Protein AF-A0A3B8X3U6-F1 (afdb_monomer)

Solvent-accessible surface area (backbone atoms only — not comparable to full-atom values): 13275 Å² total; per-residue (Å²): 129,90,56,31,32,30,53,78,38,44,71,60,51,30,59,74,71,72,46,50,67,62,57,51,14,58,74,72,73,49,60,56,85,48,49,71,59,55,31,67,55,83,52,63,68,62,49,43,53,47,18,65,74,67,74,45,62,50,67,63,40,63,32,67,63,72,79,69,78,83,74,69,95,76,75,73,79,79,78,78,84,77,89,68,90,72,86,76,76,52,78,86,75,54,54,75,60,80,49,75,66,30,29,49,54,39,25,54,51,46,51,52,49,51,54,56,48,39,72,76,33,80,86,32,59,41,62,15,65,68,74,73,42,58,37,27,60,49,72,70,21,49,59,48,19,30,62,60,7,20,67,39,48,53,13,43,57,46,54,78,42,43,70,59,42,52,32,61,26,36,83,73,46,80,42,76,36,54,77,89,37,86,90,33,55,62,27,54,30,33,36,36,23,38,35,78,45,86,100,61,41,46,29,40,38,34,31,31,29,27,61,91,76,60,50,34,30,41,36,38,45,34,48,56,75,78,76,77,72,77,74,81,128

pLDDT: mean 81.6, std 18.43, range [30.72, 97.44]

Foldseek 3Di:
DFQFCLLPCVVVLCVVLVHDLCRLCVQLVHDSVCSNVLSNDPPLVSLCSSCVSSVHDSCNRRPGPPPDPDDPPPPDDPPVPDDDDDPPPDLVNQDQDQDPVSLVSLLVLLVVLVVVVCVVVVQQWDQAPQVNDIAHEDPLLSVQASNAQSNHSLSSVQSNCVNVCRHYWHFDDKAAFDCPDPSQVQAGIKTWTWDQDPPRGIKIWIWGQGPPPRHTYTRYIGGDDDPPPPPDD

Sequence (233 aa):
MNQIYFEAKGEALLARIGMSKSEFARRMGIRKQNVKALFKTKNLETIYKASEVLGVPFTMLIGYIEEPDPIPLDAQFVDDGVTHNDVVISEEDIPTGNSTEDRRRRQDIIYSFYDNWKLRNPDQKKYNIALKEDINIRSVSLDETAWQASVTYLSTLAVLQLDAILTNAWLVKDVPSKQNSKNQRSFERMLIMEYICTGVGRVKMTVGVRRKDKMKVQYCITAIEAKKTKQEA

Mean predicted aligned error: 15.0 Å

Secondary structure (DSSP, 8-state):
-PPBHHHHHHHHHHHHTT--HHHHHHHHTS-GGGHHHHHT---HHHHHHHHHHHTS-HHHHH-B-----PPPTT----------------GGGS--S-SHHHHHHHHHHHHHHHHHHHHH-TT-EEEETTTTEEEEP-HHHHHHHHHHHTTSHHHHHHHHTHHHHHHHPEEEEEEE--TT-TTTTTEEEEEEEEEEETTTEEEEEEEEEETTT--EEEEEEEE-PPP------

Structure (mmCIF, N/CA/C/O backbone):
data_AF-A0A3B8X3U6-F1
#
_entry.id   AF-A0A3B8X3U6-F1
#
loop_
_atom_site.group_PDB
_atom_site.id
_atom_site.type_symbol
_atom_site.label_atom_id
_atom_site.label_alt_id
_atom_site.label_comp_id
_atom_site.label_asym_id
_atom_site.label_entity_id
_atom_site.label_seq_id
_atom_site.pdbx_PDB_ins_code
_atom_site.Cartn_x
_atom_site.Cartn_y
_atom_site.Cartn_z
_atom_site.occupancy
_atom_site.B_iso_or_equiv
_atom_site.auth_seq_id
_atom_site.auth_comp_id
_atom_site.auth_asym_id
_atom_site.auth_atom_id
_atom_site.pdbx_PDB_model_num
ATOM 1 N N . MET A 1 1 ? -21.589 6.750 -26.064 1.00 52.41 1 MET A N 1
ATOM 2 C CA . MET A 1 1 ? -21.886 7.337 -24.736 1.00 52.41 1 MET A CA 1
ATOM 3 C C . MET A 1 1 ? -21.107 6.528 -23.723 1.00 52.41 1 MET A C 1
ATOM 5 O O . MET A 1 1 ? -21.332 5.327 -23.671 1.00 52.41 1 MET A O 1
ATOM 9 N N . ASN A 1 2 ? -20.184 7.147 -22.988 1.00 63.81 2 ASN A N 1
ATOM 10 C CA . ASN A 1 2 ? -19.357 6.421 -22.025 1.00 63.81 2 ASN A CA 1
ATOM 11 C C . ASN A 1 2 ? -20.238 5.966 -20.855 1.00 63.81 2 ASN A C 1
ATOM 13 O O . ASN A 1 2 ? -20.923 6.787 -20.242 1.00 63.81 2 ASN A O 1
ATOM 17 N N . GLN A 1 3 ? -20.268 4.657 -20.614 1.00 73.06 3 GLN A N 1
ATOM 18 C CA . GLN A 1 3 ? -20.996 4.036 -19.512 1.00 73.06 3 GLN A CA 1
ATOM 19 C C . GLN A 1 3 ? -20.167 4.198 -18.230 1.00 73.06 3 GLN A C 1
ATOM 21 O O . GLN A 1 3 ? -18.952 3.975 -18.248 1.00 73.06 3 GLN A O 1
ATOM 26 N N . ILE A 1 4 ? -20.791 4.614 -17.126 1.00 78.88 4 ILE A N 1
ATOM 27 C CA . ILE A 1 4 ? -20.081 4.720 -15.839 1.00 78.88 4 ILE A CA 1
ATOM 28 C C . ILE A 1 4 ? -19.928 3.332 -15.203 1.00 78.88 4 ILE A C 1
ATOM 30 O O . ILE A 1 4 ? -20.722 2.423 -15.465 1.00 78.88 4 ILE A O 1
ATOM 34 N N . TYR A 1 5 ? -18.923 3.148 -14.344 1.00 76.88 5 TYR A N 1
ATOM 35 C CA . TYR A 1 5 ? -18.635 1.861 -13.701 1.00 76.88 5 TYR A CA 1
ATOM 36 C C . TYR A 1 5 ? -19.868 1.231 -13.039 1.00 76.88 5 TYR A C 1
ATOM 38 O O . TYR A 1 5 ? -20.110 0.030 -13.179 1.00 76.88 5 TYR A O 1
ATOM 46 N N . PHE A 1 6 ? -20.686 2.041 -12.362 1.00 83.31 6 PHE A N 1
ATOM 47 C CA . PHE A 1 6 ? -21.900 1.566 -11.699 1.00 83.31 6 PHE A CA 1
ATOM 48 C C . PHE A 1 6 ? -22.929 0.969 -12.671 1.00 83.31 6 PHE A C 1
ATOM 50 O O . PHE A 1 6 ? -23.541 -0.057 -12.366 1.00 83.31 6 PHE A O 1
ATOM 57 N N . GLU A 1 7 ? -23.044 1.546 -13.869 1.00 81.81 7 GLU A N 1
ATOM 58 C CA . GLU A 1 7 ? -23.936 1.073 -14.930 1.00 81.81 7 GLU A CA 1
ATOM 59 C C . GLU A 1 7 ? -23.488 -0.265 -15.515 1.00 81.81 7 GLU A C 1
ATOM 61 O O . GLU A 1 7 ? -24.334 -1.094 -15.849 1.00 81.81 7 GLU A O 1
ATOM 66 N N . ALA A 1 8 ? -22.182 -0.491 -15.657 1.00 80.62 8 ALA A N 1
ATOM 67 C CA . ALA A 1 8 ? -21.668 -1.695 -16.312 1.00 80.62 8 ALA A CA 1
ATOM 68 C C . ALA A 1 8 ? -21.342 -2.836 -15.340 1.00 80.62 8 ALA A C 1
ATOM 70 O O . ALA A 1 8 ? -21.421 -4.008 -15.707 1.00 80.62 8 ALA A O 1
ATOM 71 N N . LYS A 1 9 ? -20.928 -2.509 -14.110 1.00 85.12 9 LYS A N 1
ATOM 72 C CA . LYS A 1 9 ? -20.349 -3.465 -13.153 1.00 85.12 9 LYS A CA 1
ATOM 73 C C . LYS A 1 9 ? -21.098 -3.532 -11.824 1.00 85.12 9 LYS A C 1
ATOM 75 O O . LYS A 1 9 ? -20.665 -4.276 -10.952 1.00 85.12 9 LYS A O 1
ATOM 80 N N . GLY A 1 10 ? -22.233 -2.844 -11.661 1.00 83.50 10 GLY A N 1
ATOM 81 C CA . GLY A 1 10 ? -22.998 -2.828 -10.405 1.00 83.50 10 GLY A CA 1
ATOM 82 C C . GLY A 1 10 ? -23.341 -4.218 -9.847 1.00 83.50 10 GLY A C 1
ATOM 83 O O . GLY A 1 10 ? -23.186 -4.458 -8.652 1.00 83.50 10 GLY A O 1
ATOM 84 N N . GLU A 1 11 ? -23.721 -5.178 -10.701 1.00 86.00 11 GLU A N 1
ATOM 85 C CA . GLU A 1 11 ? -23.996 -6.556 -10.254 1.00 86.00 11 GLU A CA 1
ATOM 86 C C . GLU A 1 11 ? -22.729 -7.322 -9.845 1.00 86.00 11 GLU A C 1
ATOM 88 O O . GLU A 1 11 ? -22.738 -8.028 -8.837 1.00 86.00 11 GLU A O 1
ATOM 93 N N . ALA A 1 12 ? -21.636 -7.159 -10.593 1.00 82.06 12 ALA A N 1
ATOM 94 C CA . ALA A 1 12 ? -20.349 -7.771 -10.266 1.00 82.06 12 ALA A CA 1
ATOM 95 C C . ALA A 1 12 ? -19.765 -7.184 -8.972 1.00 82.06 12 ALA A C 1
ATOM 97 O O . ALA A 1 12 ? -19.195 -7.909 -8.161 1.00 82.06 12 ALA A O 1
ATOM 98 N N . LEU A 1 13 ? -19.961 -5.882 -8.748 1.00 83.88 13 LEU A N 1
ATOM 99 C CA . LEU A 1 13 ? -19.554 -5.199 -7.529 1.00 83.88 13 LEU A CA 1
ATOM 100 C C . LEU A 1 13 ? -20.284 -5.761 -6.305 1.00 83.88 13 LEU A C 1
ATOM 102 O O . LEU A 1 13 ? -19.624 -6.049 -5.313 1.00 83.88 13 LEU A O 1
ATOM 106 N N . LEU A 1 14 ? -21.604 -5.976 -6.395 1.00 85.81 14 LEU A N 1
ATOM 107 C CA . LEU A 1 14 ? -22.384 -6.625 -5.333 1.00 85.81 14 LEU A CA 1
ATOM 108 C C . LEU A 1 14 ? -21.854 -8.020 -4.992 1.00 85.81 14 LEU A C 1
ATOM 110 O O . LEU A 1 14 ? -21.674 -8.333 -3.817 1.00 85.81 14 LEU A O 1
ATOM 114 N N . ALA A 1 15 ? -21.578 -8.838 -6.011 1.00 81.00 15 ALA A N 1
ATOM 115 C CA . ALA A 1 15 ? -21.029 -10.176 -5.814 1.00 81.00 15 ALA A CA 1
ATOM 116 C C . ALA A 1 15 ? -19.653 -10.128 -5.132 1.00 81.00 15 ALA A C 1
ATOM 118 O O . ALA A 1 15 ? -19.419 -10.855 -4.172 1.00 81.00 15 ALA A O 1
ATOM 119 N N . ARG A 1 16 ? -18.777 -9.216 -5.574 1.00 76.94 16 ARG A N 1
ATOM 120 C CA . ARG A 1 16 ? -17.426 -9.044 -5.024 1.00 76.94 16 ARG A CA 1
ATOM 121 C C . ARG A 1 16 ? -17.423 -8.664 -3.543 1.00 76.94 16 ARG A C 1
ATOM 123 O O . ARG A 1 16 ? -16.533 -9.088 -2.821 1.00 76.94 16 ARG A O 1
ATOM 130 N N . ILE A 1 17 ? -18.392 -7.864 -3.097 1.00 78.06 17 ILE A N 1
ATOM 131 C CA . ILE A 1 17 ? -18.512 -7.457 -1.686 1.00 78.06 17 ILE A CA 1
ATOM 132 C C . ILE A 1 17 ? -19.407 -8.399 -0.862 1.00 78.06 17 ILE A C 1
ATOM 134 O O . ILE A 1 17 ? -19.745 -8.079 0.274 1.00 78.06 17 ILE A O 1
ATOM 138 N N . GLY A 1 18 ? -19.854 -9.524 -1.435 1.00 85.50 18 GLY A N 1
ATOM 139 C CA . GLY A 1 18 ? -20.727 -10.484 -0.753 1.00 85.50 18 GLY A CA 1
ATOM 140 C C . GLY A 1 18 ? -22.138 -9.963 -0.446 1.00 85.50 18 GLY A C 1
ATOM 141 O O . GLY A 1 18 ? -22.833 -10.531 0.393 1.00 85.50 18 GLY A O 1
ATOM 142 N N . MET A 1 19 ? -22.594 -8.893 -1.107 1.00 88.50 19 MET A N 1
ATOM 143 C CA . MET A 1 19 ? -23.890 -8.271 -0.825 1.00 88.50 19 MET A CA 1
ATOM 144 C C . MET A 1 19 ? -24.979 -8.785 -1.768 1.00 88.50 19 MET A C 1
ATOM 146 O O . MET A 1 19 ? -24.923 -8.617 -2.988 1.00 88.50 19 MET A O 1
ATOM 150 N N . SER A 1 20 ? -26.044 -9.358 -1.203 1.00 92.56 20 SER A N 1
ATOM 151 C CA . SER A 1 20 ? -27.190 -9.798 -2.006 1.00 92.56 20 SER A CA 1
ATOM 152 C C . SER A 1 20 ? -27.985 -8.611 -2.572 1.00 92.56 20 SER A C 1
ATOM 154 O O . SER A 1 20 ? -28.117 -7.562 -1.941 1.00 92.56 20 SER A O 1
ATOM 156 N N . LYS A 1 21 ? -28.629 -8.790 -3.736 1.00 91.38 21 LYS A N 1
ATOM 157 C CA . LYS A 1 21 ? -29.532 -7.768 -4.315 1.00 91.38 21 LYS A CA 1
ATOM 158 C C . LYS A 1 21 ? -30.675 -7.387 -3.367 1.00 91.38 21 LYS A C 1
ATOM 160 O O . LYS A 1 21 ? -31.115 -6.242 -3.373 1.00 91.38 21 LYS A O 1
ATOM 165 N N . SER A 1 22 ? -31.170 -8.342 -2.576 1.00 91.06 22 SER A N 1
ATOM 166 C CA . SER A 1 22 ? -32.223 -8.098 -1.582 1.00 91.06 22 SER A CA 1
ATOM 167 C C . SER A 1 22 ? -31.724 -7.186 -0.463 1.00 91.06 22 SER A C 1
ATOM 169 O O . SER A 1 22 ? -32.419 -6.255 -0.064 1.00 91.06 22 SER A O 1
ATOM 171 N N . GLU A 1 23 ? -30.507 -7.434 0.019 1.00 90.81 23 GLU A N 1
ATOM 172 C CA . GLU A 1 23 ? -29.891 -6.625 1.061 1.00 90.81 23 GLU A CA 1
ATOM 173 C C . GLU A 1 23 ? -29.546 -5.222 0.568 1.00 90.81 23 GLU A C 1
ATOM 175 O O . GLU A 1 23 ? -29.882 -4.243 1.235 1.00 90.81 23 GLU A O 1
ATOM 180 N N . PHE A 1 24 ? -28.967 -5.118 -0.627 1.00 94.38 24 PHE A N 1
ATOM 181 C CA . PHE A 1 24 ? -28.688 -3.837 -1.262 1.00 94.38 24 PHE A CA 1
ATOM 182 C C . PHE A 1 24 ? -29.963 -3.002 -1.437 1.00 94.38 24 PHE A C 1
ATOM 184 O O . PHE A 1 24 ? -30.000 -1.835 -1.055 1.00 94.38 24 PHE A O 1
ATOM 191 N N . ALA A 1 25 ? -31.046 -3.611 -1.937 1.00 94.38 25 ALA A N 1
ATOM 192 C CA . ALA A 1 25 ? -32.335 -2.939 -2.095 1.00 94.38 25 ALA A CA 1
ATOM 193 C C . ALA A 1 25 ? -32.881 -2.408 -0.761 1.00 94.38 25 ALA A C 1
ATOM 195 O O . ALA A 1 25 ? -33.301 -1.253 -0.681 1.00 94.38 25 ALA A O 1
ATOM 196 N N . ARG A 1 26 ? -32.812 -3.237 0.291 1.00 94.00 26 ARG A N 1
ATOM 197 C CA . ARG A 1 26 ? -33.227 -2.870 1.650 1.00 94.00 26 ARG A CA 1
ATOM 198 C C . ARG A 1 26 ? -32.445 -1.659 2.162 1.00 94.00 26 ARG A C 1
ATOM 200 O O . ARG A 1 26 ? -33.064 -0.715 2.638 1.00 94.00 26 ARG A O 1
ATOM 207 N N . ARG A 1 27 ? -31.113 -1.660 2.022 1.00 92.44 27 ARG A N 1
ATOM 208 C CA . ARG A 1 27 ? -30.244 -0.552 2.467 1.00 92.44 27 ARG A CA 1
ATOM 209 C C . ARG A 1 27 ? -30.432 0.722 1.635 1.00 92.44 27 ARG A C 1
ATOM 211 O O . ARG A 1 27 ? -30.407 1.820 2.176 1.00 92.44 27 ARG A O 1
ATOM 218 N N . MET A 1 28 ? -30.699 0.587 0.337 1.00 93.75 28 MET A N 1
ATOM 219 C CA . MET A 1 28 ? -31.005 1.719 -0.545 1.00 93.75 28 MET A CA 1
ATOM 220 C C . MET A 1 28 ? -32.405 2.313 -0.319 1.00 93.75 28 MET A C 1
ATOM 222 O O . MET A 1 28 ? -32.672 3.430 -0.774 1.00 93.75 28 MET A O 1
ATOM 226 N N . GLY A 1 29 ? -33.291 1.604 0.388 1.00 92.94 29 GLY A N 1
ATOM 227 C CA . GLY A 1 29 ? -34.687 2.003 0.578 1.00 92.94 29 GLY A CA 1
ATOM 228 C C . GLY A 1 29 ? -35.535 1.822 -0.684 1.00 92.94 29 GLY A C 1
ATOM 229 O O . GLY A 1 29 ? -36.457 2.597 -0.924 1.00 92.94 29 GLY A O 1
ATOM 230 N N . ILE A 1 30 ? -35.214 0.825 -1.516 1.00 92.94 30 ILE A N 1
ATOM 231 C CA . ILE A 1 30 ? -35.924 0.535 -2.770 1.00 92.94 30 ILE A CA 1
ATOM 232 C C . ILE A 1 30 ? -36.450 -0.903 -2.803 1.00 92.94 30 ILE A C 1
ATOM 234 O O . ILE A 1 30 ? -36.006 -1.784 -2.069 1.00 92.94 30 ILE A O 1
ATOM 238 N N . ARG A 1 31 ? -37.386 -1.180 -3.716 1.00 90.81 31 ARG A N 1
ATOM 239 C CA . ARG A 1 31 ? -37.847 -2.552 -3.979 1.00 90.81 31 ARG A CA 1
ATOM 240 C C . ARG A 1 31 ? -36.779 -3.337 -4.745 1.00 90.81 31 ARG A C 1
ATOM 242 O O . ARG A 1 31 ? -36.177 -2.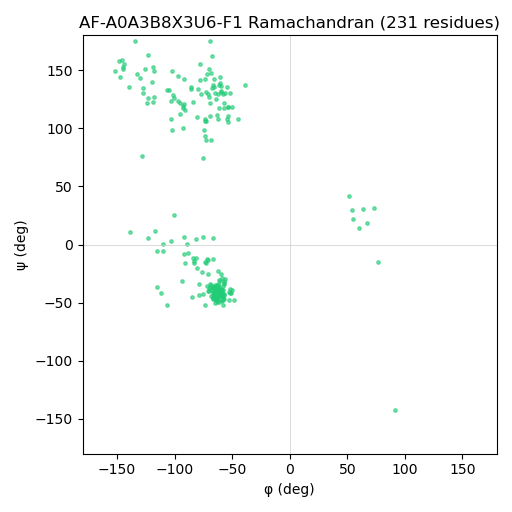809 -5.677 1.00 90.81 31 ARG A O 1
ATOM 249 N N . LYS A 1 32 ? -36.612 -4.629 -4.430 1.00 88.62 32 LYS A N 1
ATOM 250 C CA . LYS A 1 32 ? -35.636 -5.539 -5.075 1.00 88.62 32 LYS A CA 1
ATOM 251 C C . LYS A 1 32 ? -35.702 -5.521 -6.608 1.00 88.62 32 LYS A C 1
ATOM 253 O O . LYS A 1 32 ? -34.669 -5.535 -7.270 1.00 88.62 32 LYS A O 1
ATOM 258 N N . GLN A 1 33 ? -36.906 -5.451 -7.172 1.00 91.06 33 GLN A N 1
ATOM 259 C CA . GLN A 1 33 ? -37.126 -5.390 -8.623 1.00 91.06 33 GLN A CA 1
ATOM 260 C C . GLN A 1 33 ? -36.521 -4.142 -9.294 1.00 91.06 33 GLN A C 1
ATOM 262 O O . GLN A 1 33 ? -36.187 -4.186 -10.474 1.00 91.06 33 GLN A O 1
ATOM 267 N N . ASN A 1 34 ? -36.304 -3.061 -8.537 1.00 90.38 34 ASN A N 1
ATOM 268 C CA . ASN A 1 34 ? -35.785 -1.794 -9.054 1.00 90.38 34 ASN A CA 1
ATOM 269 C C . ASN A 1 34 ? -34.251 -1.730 -9.057 1.00 90.38 34 ASN A C 1
ATOM 271 O O . ASN A 1 34 ? -33.691 -0.796 -9.621 1.00 90.38 34 ASN A O 1
ATOM 275 N N . VAL A 1 35 ? -33.553 -2.713 -8.477 1.00 88.62 35 VAL A N 1
ATOM 276 C CA . VAL A 1 35 ? -32.081 -2.707 -8.375 1.00 88.62 35 VAL A CA 1
ATOM 277 C C . VAL A 1 35 ? -31.416 -2.641 -9.754 1.00 88.62 35 VAL A C 1
ATOM 279 O O . VAL A 1 35 ? -30.497 -1.856 -9.959 1.00 88.62 35 VAL A O 1
ATOM 282 N N . LYS A 1 36 ? -31.925 -3.396 -10.737 1.00 88.56 36 LYS A N 1
ATOM 283 C CA . LYS A 1 36 ? -31.395 -3.363 -12.113 1.00 88.56 36 LYS A CA 1
ATOM 284 C C . LYS A 1 36 ? -31.586 -2.007 -12.792 1.00 88.56 36 LYS A C 1
ATOM 286 O O . LYS A 1 36 ? -30.731 -1.590 -13.565 1.00 88.56 36 LYS A O 1
ATOM 291 N N . ALA A 1 37 ? -32.709 -1.341 -12.527 1.00 87.12 37 ALA A N 1
ATOM 292 C CA . ALA A 1 37 ? -32.962 0.002 -13.038 1.00 87.12 37 ALA A CA 1
ATOM 293 C C . ALA A 1 37 ? -32.049 1.027 -12.354 1.00 87.12 37 ALA A C 1
ATOM 295 O O . ALA A 1 37 ? -31.538 1.921 -13.017 1.00 87.12 37 ALA A O 1
ATOM 296 N N . LEU A 1 38 ? -31.786 0.846 -11.055 1.00 89.12 38 LEU A N 1
ATOM 297 C CA . LEU A 1 38 ? -30.897 1.709 -10.289 1.00 89.12 38 LEU A CA 1
ATOM 298 C C . LEU A 1 38 ? -29.460 1.670 -10.814 1.00 89.12 38 LEU A C 1
ATOM 300 O O . LEU A 1 38 ? -28.847 2.723 -10.904 1.00 89.12 38 LEU A O 1
ATOM 304 N N . PHE A 1 39 ? -28.934 0.514 -11.232 1.00 88.06 39 PHE A N 1
ATOM 305 C CA . PHE A 1 39 ? -27.598 0.476 -11.843 1.00 88.06 39 PHE A CA 1
ATOM 306 C C . PHE A 1 39 ? -27.506 1.325 -13.106 1.00 88.06 39 PHE A C 1
ATOM 308 O O . PHE A 1 39 ? -26.473 1.920 -13.352 1.00 88.06 39 PHE A O 1
ATOM 315 N N . LYS A 1 40 ? -28.598 1.462 -13.861 1.00 87.94 40 LYS A N 1
ATOM 316 C CA . LYS A 1 40 ? -28.654 2.280 -15.081 1.00 87.94 40 LYS A CA 1
ATOM 317 C C . LYS A 1 40 ? -28.870 3.776 -14.812 1.00 87.94 40 LYS A C 1
ATOM 319 O O . LYS A 1 40 ? -29.103 4.531 -15.753 1.00 87.94 40 LYS A O 1
ATOM 324 N N . THR A 1 41 ? -28.896 4.201 -13.548 1.00 85.56 41 THR A N 1
ATOM 325 C CA . THR A 1 41 ? -29.141 5.601 -13.204 1.00 85.56 41 THR A CA 1
ATOM 326 C C . THR A 1 41 ? -27.896 6.450 -13.428 1.00 85.56 41 THR A C 1
ATOM 328 O O . THR A 1 41 ? -26.788 6.052 -13.082 1.00 85.56 41 THR A O 1
ATOM 331 N N . LYS A 1 42 ? -28.106 7.669 -13.926 1.00 85.31 42 LYS A N 1
ATOM 332 C CA . LYS A 1 42 ? -27.089 8.734 -13.971 1.00 85.31 42 LYS A CA 1
ATOM 333 C C . LYS A 1 42 ? -27.298 9.785 -12.885 1.00 85.31 42 LYS A C 1
ATOM 335 O O . LYS A 1 42 ? -26.590 10.786 -12.841 1.00 85.31 42 LYS A O 1
ATOM 340 N N . ASN A 1 43 ? -28.296 9.583 -12.023 1.00 90.31 43 ASN A N 1
ATOM 341 C CA . ASN A 1 43 ? -28.568 10.481 -10.914 1.00 90.31 43 ASN A CA 1
ATOM 342 C C . ASN A 1 43 ? -27.432 10.367 -9.882 1.00 90.31 43 ASN A C 1
ATOM 344 O O . ASN A 1 43 ? -27.291 9.342 -9.212 1.00 90.31 43 ASN A O 1
ATOM 348 N N . LEU A 1 44 ? -26.630 11.427 -9.767 1.00 86.25 44 LEU A N 1
ATOM 349 C CA . LEU A 1 44 ? -25.435 11.453 -8.921 1.00 86.25 44 LEU A CA 1
ATOM 350 C C . LEU A 1 44 ? -25.751 11.283 -7.433 1.00 86.25 44 LEU A C 1
ATOM 352 O O . LEU A 1 44 ? -24.989 10.623 -6.739 1.00 86.25 44 LEU A O 1
ATOM 356 N N . GLU A 1 45 ? -26.879 11.802 -6.953 1.00 88.19 45 GLU A N 1
ATOM 357 C CA . GLU A 1 45 ? -27.318 11.636 -5.562 1.00 88.19 45 GLU A CA 1
ATOM 358 C C . GLU A 1 45 ? -27.629 10.163 -5.253 1.00 88.19 45 GLU A C 1
ATOM 360 O O . GLU A 1 45 ? -27.218 9.617 -4.229 1.00 88.19 45 GLU A O 1
ATOM 365 N N . THR A 1 46 ? -28.269 9.471 -6.199 1.00 90.56 46 THR A N 1
ATOM 366 C CA . THR A 1 46 ? -28.539 8.031 -6.094 1.00 90.56 46 THR A CA 1
ATOM 367 C C . THR A 1 46 ? -27.246 7.217 -6.110 1.00 90.56 46 THR A C 1
ATOM 369 O O . THR A 1 46 ? -27.115 6.254 -5.354 1.00 90.56 46 THR A O 1
ATOM 372 N N . ILE A 1 47 ? -26.283 7.599 -6.954 1.00 90.56 47 ILE A N 1
ATOM 373 C CA . ILE A 1 47 ? -24.973 6.942 -7.036 1.00 90.56 47 ILE A CA 1
ATOM 374 C C . ILE A 1 47 ? -24.155 7.203 -5.764 1.00 90.56 47 ILE A C 1
ATOM 376 O O . ILE A 1 47 ? -23.513 6.290 -5.254 1.00 90.56 47 ILE A O 1
ATOM 380 N N . TYR A 1 48 ? -24.212 8.415 -5.210 1.00 88.56 48 TYR A N 1
ATOM 381 C CA . TYR A 1 48 ? -23.565 8.758 -3.946 1.00 88.56 48 TYR A CA 1
ATOM 382 C C . TYR A 1 48 ? -24.113 7.912 -2.797 1.00 88.56 48 TYR A C 1
ATOM 384 O O . TYR A 1 48 ? -23.347 7.223 -2.126 1.00 88.56 48 TYR A O 1
ATOM 392 N N . LYS A 1 49 ? -25.439 7.834 -2.661 1.00 90.00 49 LYS A N 1
ATOM 393 C CA . LYS A 1 49 ? -26.079 6.957 -1.674 1.00 90.00 49 LYS A CA 1
ATOM 394 C C . LYS A 1 49 ? -25.702 5.484 -1.873 1.00 90.00 49 LYS A C 1
ATOM 396 O O . LYS A 1 49 ? -25.462 4.761 -0.909 1.00 90.00 49 LYS A O 1
ATOM 401 N N . ALA A 1 50 ? -25.616 5.028 -3.125 1.00 91.69 50 ALA A N 1
ATOM 402 C CA . ALA A 1 50 ? -25.142 3.680 -3.422 1.00 91.69 50 ALA A CA 1
ATOM 403 C C . ALA A 1 50 ? -23.691 3.477 -2.969 1.00 91.69 50 ALA A C 1
ATOM 405 O O . ALA A 1 50 ? -23.377 2.416 -2.442 1.00 91.69 50 ALA A O 1
ATOM 406 N N . SER A 1 51 ? -22.826 4.483 -3.116 1.00 90.44 51 SER A N 1
ATOM 407 C CA . SER A 1 51 ? -21.436 4.424 -2.653 1.00 90.44 51 SER A CA 1
ATOM 408 C C . SER A 1 51 ? -21.339 4.224 -1.137 1.00 90.44 51 SER A C 1
ATOM 410 O O . SER A 1 51 ? -20.601 3.347 -0.690 1.00 90.44 51 SER A O 1
ATOM 412 N N . GLU A 1 52 ? -22.179 4.920 -0.363 1.00 87.56 52 GLU A N 1
ATOM 413 C CA . GLU A 1 52 ? -22.267 4.754 1.092 1.00 87.56 52 GLU A CA 1
ATOM 414 C C . GLU A 1 52 ? -22.768 3.358 1.475 1.00 87.56 52 GLU A C 1
ATOM 416 O O . GLU A 1 52 ? -22.164 2.681 2.304 1.00 87.56 52 GLU A O 1
ATOM 421 N N . VAL A 1 53 ? -23.841 2.886 0.829 1.00 88.38 53 VAL A N 1
ATOM 422 C CA . VAL A 1 53 ? -24.413 1.557 1.097 1.00 88.38 53 VAL A CA 1
ATOM 423 C C . VAL A 1 53 ? -23.426 0.435 0.778 1.00 88.38 53 VAL A C 1
ATOM 425 O O . VAL A 1 53 ? -23.391 -0.569 1.491 1.00 88.38 53 VAL A O 1
ATOM 428 N N . LEU A 1 54 ? -22.653 0.593 -0.296 1.00 86.62 54 LEU A N 1
ATOM 429 C CA . LEU A 1 54 ? -21.678 -0.387 -0.772 1.00 86.62 54 LEU A CA 1
ATOM 430 C C . LEU A 1 54 ? -20.328 -0.285 -0.052 1.00 86.62 54 LEU A C 1
ATOM 432 O O . LEU A 1 54 ? -19.500 -1.176 -0.226 1.00 86.62 54 LEU A O 1
ATOM 436 N N . GLY A 1 55 ? -20.090 0.782 0.718 1.00 80.12 55 GLY A N 1
ATOM 437 C CA . GLY A 1 55 ? -18.803 1.036 1.364 1.00 80.12 55 GLY A CA 1
ATOM 438 C C . GLY A 1 55 ? -17.660 1.265 0.370 1.00 80.12 55 GLY A C 1
ATOM 439 O O . GLY A 1 55 ? -16.520 0.903 0.653 1.00 80.12 55 GLY A O 1
ATOM 440 N N . VAL A 1 56 ? -17.952 1.824 -0.811 1.00 78.38 56 VAL A N 1
ATOM 441 C CA . VAL A 1 56 ? -16.946 2.105 -1.850 1.00 78.38 56 VAL A CA 1
ATOM 442 C C . VAL A 1 56 ? -16.881 3.600 -2.159 1.00 78.38 56 VAL A C 1
ATOM 444 O O . VAL A 1 56 ? -17.887 4.292 -2.019 1.00 78.38 56 VAL A O 1
ATOM 447 N N . PRO A 1 57 ? -15.737 4.131 -2.624 1.00 83.56 57 PRO A N 1
ATOM 448 C CA . PRO A 1 57 ? -15.639 5.542 -2.983 1.00 83.56 57 PRO A CA 1
ATOM 449 C C . PRO A 1 57 ? -16.626 5.932 -4.091 1.00 83.56 57 PRO A C 1
ATOM 451 O O . PRO A 1 57 ? -16.719 5.252 -5.112 1.00 83.56 57 PRO A O 1
ATOM 454 N N . PHE A 1 58 ? -17.296 7.079 -3.949 1.00 81.12 58 PHE A N 1
ATOM 455 C CA . PHE A 1 58 ? -18.185 7.627 -4.983 1.00 81.12 58 PHE A CA 1
ATOM 456 C C . PHE A 1 58 ? -17.505 7.717 -6.358 1.00 81.12 58 PHE A C 1
ATOM 458 O O . PHE A 1 58 ? -18.087 7.323 -7.367 1.00 81.12 58 PHE A O 1
ATOM 465 N N . THR A 1 59 ? -16.240 8.147 -6.388 1.00 78.44 59 THR A N 1
ATOM 466 C CA . THR A 1 59 ? -15.419 8.241 -7.605 1.00 78.44 59 THR A CA 1
ATOM 467 C C . THR A 1 59 ? -15.243 6.905 -8.322 1.00 78.44 59 THR A C 1
ATOM 469 O O . THR A 1 59 ? -15.130 6.893 -9.543 1.00 78.44 59 THR A O 1
ATOM 472 N N . MET A 1 60 ? -15.275 5.780 -7.600 1.00 78.69 60 MET A N 1
ATOM 473 C CA . MET A 1 60 ? -15.236 4.445 -8.199 1.00 78.69 60 MET A CA 1
ATOM 474 C C . MET A 1 60 ? -16.507 4.158 -9.004 1.00 78.69 60 MET A C 1
ATOM 476 O O . MET A 1 60 ? -16.436 3.515 -10.044 1.00 78.69 60 MET A O 1
ATOM 480 N N . LEU A 1 61 ? -17.667 4.635 -8.543 1.00 83.50 61 LEU A N 1
ATOM 481 C CA . LEU A 1 61 ? -18.956 4.377 -9.189 1.00 83.50 61 LEU A CA 1
ATOM 482 C C . LEU A 1 61 ? -19.192 5.257 -10.420 1.00 83.50 61 LEU A C 1
ATOM 484 O O . LEU A 1 61 ? -19.811 4.802 -11.385 1.00 83.50 61 LEU A O 1
ATOM 488 N N . ILE A 1 62 ? -18.689 6.493 -10.388 1.00 84.38 62 ILE A N 1
ATOM 489 C CA . ILE A 1 62 ? -18.790 7.451 -11.500 1.00 84.38 62 ILE A CA 1
ATOM 490 C C . ILE A 1 62 ? -17.597 7.406 -12.459 1.00 84.38 62 ILE A C 1
ATOM 492 O O . ILE A 1 62 ? -17.637 8.059 -13.500 1.00 84.38 62 ILE A O 1
ATOM 496 N N . GLY A 1 63 ? -16.539 6.664 -12.116 1.00 74.81 63 GLY A N 1
ATOM 497 C CA . GLY A 1 63 ? -15.384 6.475 -12.982 1.00 74.81 63 GLY A CA 1
ATOM 498 C C . GLY A 1 63 ? -15.824 5.905 -14.327 1.00 74.81 63 GLY A C 1
ATOM 499 O O . GLY A 1 63 ? -16.596 4.943 -14.383 1.00 74.81 63 GLY A O 1
ATOM 500 N N . TYR A 1 64 ? -15.360 6.518 -15.414 1.00 57.31 64 TYR A N 1
ATOM 501 C CA . TYR A 1 64 ? -15.527 5.931 -16.734 1.00 57.31 64 TYR A CA 1
ATOM 502 C C . TYR A 1 64 ? -14.722 4.642 -16.791 1.00 57.31 64 TYR A C 1
ATOM 504 O O . TYR A 1 64 ? -13.575 4.591 -16.346 1.00 57.31 64 TYR A O 1
ATOM 512 N N . ILE A 1 65 ? -15.333 3.601 -17.340 1.00 54.25 65 ILE A N 1
ATOM 513 C CA . ILE A 1 65 ? -14.583 2.423 -17.742 1.00 54.25 65 ILE A CA 1
ATOM 514 C C . ILE A 1 65 ? -13.829 2.841 -19.002 1.00 54.25 65 ILE A C 1
ATOM 516 O O . ILE A 1 65 ? -14.383 2.803 -20.096 1.00 54.25 65 ILE A O 1
ATOM 520 N N . GLU A 1 66 ? -12.586 3.293 -18.857 1.00 45.12 66 GLU A N 1
ATOM 521 C CA . GLU A 1 66 ? -11.613 2.971 -19.896 1.00 45.12 66 GLU A CA 1
ATOM 522 C C . GLU A 1 66 ? -11.504 1.454 -19.838 1.00 45.12 66 GLU A C 1
ATOM 524 O O . GLU A 1 66 ? -11.133 0.927 -18.792 1.00 45.12 66 GLU A O 1
ATOM 529 N N . GLU A 1 67 ? -11.983 0.753 -20.869 1.00 37.94 67 GLU A N 1
ATOM 530 C CA . GLU A 1 67 ? -11.912 -0.706 -20.912 1.00 37.94 67 GLU A CA 1
ATOM 531 C C . GLU A 1 67 ? -10.451 -1.110 -20.686 1.00 37.94 67 GLU A C 1
ATOM 533 O O . GLU A 1 67 ? -9.614 -0.831 -21.545 1.00 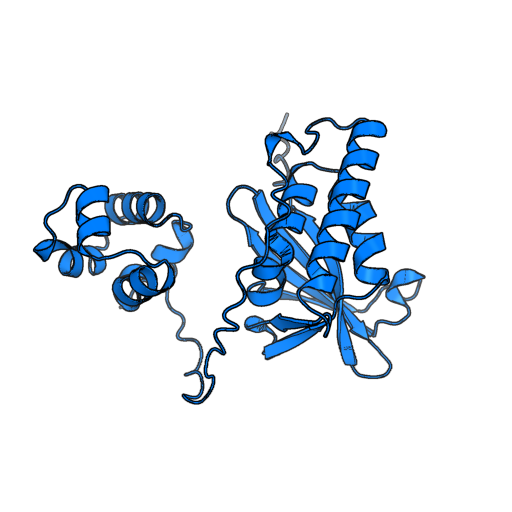37.94 67 GLU A O 1
ATOM 538 N N . PRO A 1 68 ? -10.095 -1.721 -19.538 1.00 42.03 68 PRO A N 1
ATOM 539 C CA . PRO A 1 68 ? -8.809 -2.378 -19.464 1.00 42.03 68 PRO A CA 1
ATOM 540 C C . PRO A 1 68 ? -8.874 -3.562 -20.430 1.00 42.03 68 PRO A C 1
ATOM 542 O O . PRO A 1 68 ? -9.899 -4.251 -20.475 1.00 42.03 68 PRO A O 1
ATOM 545 N N . ASP A 1 69 ? -7.798 -3.774 -21.195 1.00 34.88 69 ASP A N 1
ATOM 546 C CA . ASP A 1 69 ? -7.657 -4.906 -22.116 1.00 34.88 69 ASP A CA 1
AT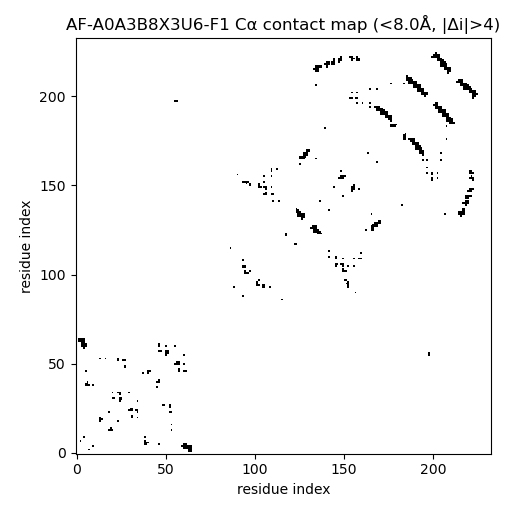OM 547 C C . ASP A 1 69 ? -8.242 -6.189 -21.502 1.00 34.88 69 ASP A C 1
ATOM 549 O O . ASP A 1 69 ? -8.014 -6.449 -20.310 1.00 34.88 69 ASP A O 1
ATOM 553 N N . PRO A 1 70 ? -8.990 -6.999 -22.274 1.00 36.41 70 PRO A N 1
ATOM 554 C CA . PRO A 1 70 ? -9.620 -8.200 -21.753 1.00 36.41 70 PRO A CA 1
ATOM 555 C C . PRO A 1 70 ? -8.577 -9.089 -21.070 1.00 36.41 70 PRO A C 1
ATOM 557 O O . PRO A 1 70 ? -7.605 -9.540 -21.675 1.00 36.41 70 PRO A O 1
ATOM 560 N N . ILE A 1 71 ? -8.792 -9.306 -19.773 1.00 47.38 71 ILE A N 1
ATOM 561 C CA . ILE A 1 71 ? -8.010 -10.217 -18.942 1.00 47.38 71 ILE A CA 1
ATOM 562 C C . ILE A 1 71 ? -8.199 -11.631 -19.521 1.00 47.38 71 ILE A C 1
ATOM 564 O O . ILE A 1 71 ? -9.349 -12.030 -19.730 1.00 47.38 71 ILE A O 1
ATOM 568 N N . PRO A 1 72 ? -7.120 -12.390 -19.784 1.00 35.22 72 PRO A N 1
ATOM 569 C CA . PRO A 1 72 ? -7.221 -13.787 -20.194 1.00 35.22 72 PRO A CA 1
ATOM 570 C C . PRO A 1 72 ? -8.058 -14.595 -19.190 1.00 35.22 72 PRO A C 1
ATOM 572 O O . PRO A 1 72 ? -7.924 -14.435 -17.975 1.00 35.22 72 PRO A O 1
ATOM 575 N N . LEU A 1 73 ? -8.959 -15.432 -19.713 1.00 37.09 73 LEU A N 1
ATOM 576 C CA . LEU A 1 73 ? -10.005 -16.171 -18.988 1.00 37.09 73 LEU A CA 1
ATOM 577 C C . LEU A 1 73 ? -9.465 -17.255 -18.023 1.00 37.09 73 LEU A C 1
ATOM 579 O O . LEU A 1 73 ? -10.226 -18.022 -17.439 1.00 37.09 73 LEU A O 1
ATOM 583 N N . ASP A 1 74 ? -8.150 -17.321 -17.876 1.00 35.91 74 ASP A N 1
ATOM 584 C CA . ASP A 1 74 ? -7.354 -18.332 -17.196 1.00 35.91 74 ASP A CA 1
ATOM 585 C C . ASP A 1 74 ? -6.711 -17.826 -15.889 1.00 35.91 74 ASP A C 1
ATOM 587 O O . ASP A 1 74 ? -6.099 -18.606 -15.160 1.00 35.91 74 ASP A O 1
ATOM 591 N N . ALA A 1 75 ? -6.939 -16.564 -15.503 1.00 38.38 75 ALA A N 1
ATOM 592 C CA . ALA A 1 75 ? -6.631 -16.082 -14.155 1.00 38.38 75 ALA A CA 1
ATOM 593 C C . ALA A 1 75 ? -7.678 -16.590 -13.143 1.00 38.38 75 ALA A C 1
ATOM 595 O O . ALA A 1 75 ? -8.566 -15.859 -12.699 1.00 38.38 75 ALA A O 1
ATOM 596 N N . GLN A 1 76 ? -7.596 -17.876 -12.799 1.00 33.84 76 GLN A N 1
ATOM 597 C CA . GLN A 1 76 ? -8.325 -18.437 -11.667 1.00 33.84 76 GLN A CA 1
ATOM 598 C C . GLN A 1 76 ? -7.864 -17.727 -10.388 1.00 33.84 76 GLN A C 1
ATOM 600 O O . GLN A 1 76 ? -6.695 -17.786 -10.011 1.00 33.84 76 GLN A O 1
ATOM 605 N N . PHE A 1 77 ? -8.795 -17.036 -9.731 1.00 37.16 77 PHE A N 1
ATOM 606 C CA . PHE A 1 77 ? -8.636 -16.617 -8.347 1.00 37.16 77 PHE A CA 1
ATOM 607 C C . PHE A 1 77 ? -8.517 -17.885 -7.509 1.00 37.16 77 PHE A C 1
ATOM 609 O O . PHE A 1 77 ? -9.493 -18.620 -7.360 1.00 37.16 77 PHE A O 1
ATOM 616 N N . VAL A 1 78 ? -7.316 -18.162 -7.011 1.00 33.53 78 VAL A N 1
ATOM 617 C CA . VAL A 1 78 ? -7.137 -19.169 -5.973 1.00 33.53 78 VAL A CA 1
ATOM 618 C C . VAL A 1 78 ? -7.684 -18.539 -4.694 1.00 33.53 78 VAL A C 1
ATOM 620 O O . VAL A 1 78 ? -7.154 -17.555 -4.181 1.00 33.53 78 VAL A O 1
ATOM 623 N N . ASP A 1 79 ? -8.859 -19.012 -4.292 1.00 35.34 79 ASP A N 1
ATOM 624 C CA . ASP A 1 79 ? -9.437 -18.754 -2.982 1.00 35.34 79 ASP A CA 1
ATOM 625 C C . ASP A 1 79 ? -8.662 -19.610 -1.980 1.00 35.34 79 ASP A C 1
ATOM 627 O O . ASP A 1 79 ? -8.884 -20.816 -1.877 1.00 35.34 79 ASP A O 1
ATOM 631 N N . ASP A 1 80 ? -7.696 -19.002 -1.296 1.00 37.41 80 ASP A N 1
ATOM 632 C CA . ASP A 1 80 ? -6.796 -19.726 -0.400 1.00 37.41 80 ASP A CA 1
ATOM 633 C C . ASP A 1 80 ? -7.456 -20.120 0.933 1.00 37.41 80 ASP A C 1
ATOM 635 O O . ASP A 1 80 ? -6.763 -20.640 1.797 1.00 37.41 80 ASP A O 1
ATOM 639 N N . GLY A 1 81 ? -8.768 -19.920 1.137 1.00 30.72 81 GLY A N 1
ATOM 640 C CA . GLY A 1 81 ? -9.548 -20.638 2.163 1.00 30.72 81 GLY A CA 1
ATOM 641 C C . GLY A 1 81 ? -9.024 -20.572 3.608 1.00 30.72 81 GLY A C 1
ATOM 642 O O . GLY A 1 81 ? -9.335 -21.438 4.425 1.00 30.72 81 GLY A O 1
ATOM 643 N N . VAL A 1 82 ? -8.217 -19.569 3.944 1.00 31.41 82 VAL A N 1
ATOM 644 C CA . VAL A 1 82 ? -7.503 -19.493 5.215 1.00 31.41 82 VAL A CA 1
ATOM 645 C C . VAL A 1 82 ? -8.213 -18.511 6.150 1.00 31.41 82 VAL A C 1
ATOM 647 O O . VAL A 1 82 ? -8.039 -17.296 6.083 1.00 31.41 82 VAL A O 1
ATOM 650 N N . THR A 1 83 ? -9.023 -19.052 7.061 1.00 33.56 83 THR A N 1
ATOM 651 C CA . THR A 1 83 ? -9.471 -18.344 8.267 1.00 33.56 83 THR A CA 1
ATOM 652 C C . THR A 1 83 ? -8.359 -18.415 9.311 1.00 33.56 83 THR A C 1
ATOM 654 O O . THR A 1 83 ? -8.089 -19.489 9.859 1.00 33.56 83 THR A O 1
ATOM 657 N N . HIS A 1 84 ? -7.696 -17.297 9.595 1.00 37.16 84 HIS A N 1
ATOM 658 C CA . HIS A 1 84 ? -6.666 -17.213 10.630 1.00 37.16 84 HIS A CA 1
ATOM 659 C C . HIS A 1 84 ? -6.973 -16.063 11.581 1.00 37.16 84 HIS A C 1
ATOM 661 O O . HIS A 1 84 ? -7.339 -14.986 11.133 1.00 37.16 84 HIS A O 1
ATOM 667 N N . ASN A 1 85 ? -6.842 -16.335 12.883 1.00 35.91 85 ASN A N 1
ATOM 668 C CA . ASN A 1 85 ? -7.053 -15.390 13.978 1.00 35.91 85 ASN A CA 1
ATOM 669 C C . ASN A 1 85 ? -6.390 -14.044 13.671 1.00 35.91 85 ASN A C 1
ATOM 671 O O . ASN A 1 85 ? -5.162 -13.928 13.694 1.00 35.91 85 ASN A O 1
ATOM 675 N N . ASP A 1 86 ? -7.217 -13.043 13.388 1.00 43.19 86 ASP A N 1
ATOM 676 C CA . ASP A 1 86 ? -6.772 -11.684 13.154 1.00 43.19 86 ASP A CA 1
ATOM 677 C C . ASP A 1 86 ? -6.133 -11.147 14.437 1.00 43.19 86 ASP A C 1
ATOM 679 O O . ASP A 1 86 ? -6.751 -11.113 15.503 1.00 43.19 86 ASP A O 1
ATOM 683 N N . VAL A 1 87 ? -4.892 -10.674 14.340 1.00 49.31 87 VAL A N 1
ATOM 684 C CA . VAL A 1 87 ? -4.422 -9.646 15.268 1.00 49.31 87 VAL A CA 1
ATOM 685 C C . VAL A 1 87 ? -5.216 -8.399 14.899 1.00 49.31 87 VAL A C 1
ATOM 687 O O . VAL A 1 87 ? -4.840 -7.647 14.000 1.00 49.31 87 VAL A O 1
ATOM 690 N N . VAL A 1 88 ? -6.377 -8.245 15.534 1.00 56.00 88 VAL A N 1
ATOM 691 C CA . VAL A 1 88 ? -7.243 -7.080 15.369 1.00 56.00 88 VAL A CA 1
ATOM 692 C C . VAL A 1 88 ? -6.564 -5.926 16.094 1.00 56.00 88 VAL A C 1
ATOM 694 O O . VAL A 1 88 ? -6.742 -5.738 17.292 1.00 56.00 88 VAL A O 1
ATOM 697 N N . ILE A 1 89 ? -5.726 -5.182 15.376 1.00 61.62 89 ILE A N 1
ATOM 698 C CA . ILE A 1 89 ? -5.255 -3.881 15.849 1.00 61.62 89 ILE A CA 1
ATOM 699 C C . ILE A 1 89 ? -6.444 -2.941 15.691 1.00 61.62 89 ILE A C 1
ATOM 701 O O . ILE A 1 89 ? -6.830 -2.633 14.560 1.00 61.62 89 ILE A O 1
ATOM 705 N N . SER A 1 90 ? -7.068 -2.543 16.800 1.00 66.00 90 SER A N 1
ATOM 706 C CA . SER A 1 90 ? -8.181 -1.601 16.733 1.00 66.00 90 SER A CA 1
ATOM 707 C C . SER A 1 90 ? -7.649 -0.209 16.376 1.00 66.00 90 SER A C 1
ATOM 709 O O . SER A 1 90 ? -6.532 0.160 16.746 1.00 66.00 90 SER A O 1
ATOM 711 N N . GLU A 1 91 ? -8.428 0.588 15.641 1.00 65.56 91 GLU A N 1
ATOM 712 C CA . GLU A 1 91 ? -8.038 1.972 15.316 1.00 65.56 91 GLU A CA 1
ATOM 713 C C . GLU A 1 91 ? -7.831 2.827 16.578 1.00 65.56 91 GLU A C 1
ATOM 715 O O . GLU A 1 91 ? -7.064 3.792 16.556 1.00 65.56 91 GLU A O 1
ATOM 720 N N . GLU A 1 92 ? -8.489 2.437 17.672 1.00 71.00 92 GLU A N 1
ATOM 721 C CA . GLU A 1 92 ? -8.432 3.043 19.003 1.00 71.00 92 GLU A CA 1
ATOM 722 C C . GLU A 1 92 ? -7.081 2.796 19.697 1.00 71.00 92 GLU A C 1
ATOM 724 O O . GLU A 1 92 ? -6.647 3.616 20.508 1.00 71.00 92 GLU A O 1
ATOM 729 N N . ASP A 1 93 ? -6.370 1.724 19.325 1.00 80.44 93 ASP A N 1
ATOM 730 C CA . ASP A 1 93 ? -5.053 1.375 19.873 1.00 80.44 93 ASP A CA 1
ATOM 731 C C . ASP A 1 93 ? -3.901 2.164 19.229 1.00 80.44 93 ASP A C 1
ATOM 733 O O . ASP A 1 93 ? -2.765 2.128 19.714 1.00 80.44 93 ASP A O 1
ATOM 737 N N . ILE A 1 94 ? -4.158 2.879 18.128 1.00 88.25 94 ILE A N 1
ATOM 738 C CA . ILE A 1 94 ? -3.131 3.613 17.387 1.00 88.25 94 ILE A CA 1
ATOM 739 C C . ILE A 1 94 ? -3.048 5.043 17.936 1.00 88.25 94 ILE A C 1
ATOM 741 O O . ILE A 1 94 ? -3.978 5.832 17.753 1.00 88.25 94 ILE A O 1
ATOM 745 N N . PRO A 1 95 ? -1.917 5.450 18.543 1.00 89.12 95 PRO A N 1
ATOM 746 C CA . PRO A 1 95 ? -1.792 6.791 19.095 1.00 89.12 95 PRO A CA 1
ATOM 747 C C . PRO A 1 95 ? -1.974 7.868 18.023 1.00 89.12 95 PRO A C 1
ATOM 749 O O . PRO A 1 95 ? -1.337 7.828 16.967 1.00 89.12 95 PRO A O 1
ATOM 752 N N . THR A 1 96 ? -2.806 8.867 18.303 1.00 89.94 96 THR A N 1
ATOM 753 C CA . THR A 1 96 ? -3.081 9.993 17.392 1.00 89.94 96 THR A CA 1
ATOM 754 C C . THR A 1 96 ? -2.138 11.179 17.607 1.00 89.94 96 THR A C 1
ATOM 756 O O . THR A 1 96 ? -2.021 12.041 16.736 1.00 89.94 96 THR A O 1
ATOM 759 N N . GLY A 1 97 ? -1.432 11.212 18.741 1.00 86.69 97 GLY A N 1
ATOM 760 C CA . GLY A 1 97 ? -0.490 12.270 19.097 1.00 86.69 97 GLY A CA 1
ATOM 761 C C . GLY A 1 97 ? 0.785 12.282 18.245 1.00 86.69 97 GL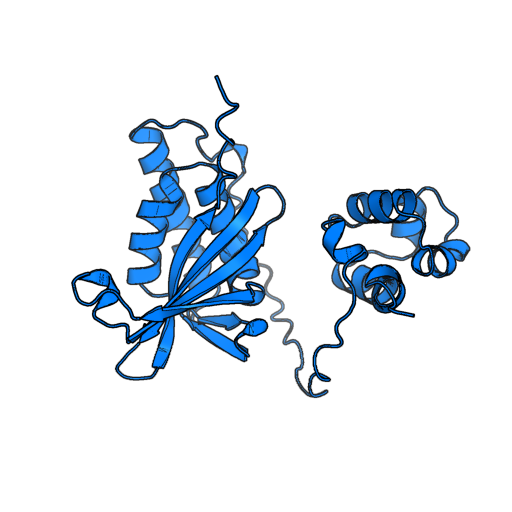Y A C 1
ATOM 762 O O . GLY A 1 97 ? 1.016 11.431 17.384 1.00 86.69 97 GLY A O 1
ATOM 763 N N . ASN A 1 98 ? 1.633 13.285 18.469 1.00 88.50 98 ASN A N 1
ATOM 764 C CA . ASN A 1 98 ? 2.877 13.495 17.717 1.00 88.50 98 ASN A CA 1
ATOM 765 C C . ASN A 1 98 ? 4.134 13.401 18.587 1.00 88.50 98 ASN A C 1
ATOM 767 O O . ASN A 1 98 ? 5.218 13.781 18.131 1.00 88.50 98 ASN A O 1
ATOM 771 N N . SER A 1 99 ? 3.999 12.920 19.825 1.00 92.44 99 SER A N 1
ATOM 772 C CA . SER A 1 99 ? 5.132 12.770 20.733 1.00 92.44 99 SER A CA 1
ATOM 773 C C . SER A 1 99 ? 6.100 11.689 20.242 1.00 92.44 99 SER A C 1
ATOM 775 O O . SER A 1 99 ? 5.768 10.838 19.411 1.00 92.44 99 SER A O 1
ATOM 777 N N . THR A 1 100 ? 7.326 11.703 20.764 1.00 89.50 100 THR A N 1
ATOM 778 C CA . THR A 1 100 ? 8.306 10.641 20.497 1.00 89.50 100 THR A CA 1
ATOM 779 C C . THR A 1 100 ? 7.778 9.270 20.928 1.00 89.50 100 THR A C 1
ATOM 781 O O . THR A 1 100 ? 8.034 8.278 20.248 1.00 89.50 100 THR A O 1
ATOM 784 N N . GLU A 1 101 ? 7.010 9.213 22.019 1.00 91.88 101 GLU A N 1
ATOM 785 C CA . GLU A 1 101 ? 6.380 7.982 22.497 1.00 91.88 101 GLU A CA 1
ATOM 786 C C . GLU A 1 101 ? 5.302 7.484 21.527 1.00 91.88 101 GLU A C 1
ATOM 788 O O . GLU A 1 101 ? 5.319 6.309 21.161 1.00 91.88 101 GLU A O 1
ATOM 793 N N . ASP A 1 102 ? 4.438 8.374 21.027 1.00 89.50 102 ASP A N 1
ATOM 794 C CA . ASP A 1 102 ? 3.411 8.025 20.033 1.00 89.50 102 ASP A CA 1
ATOM 795 C C . ASP A 1 102 ? 4.043 7.436 18.771 1.00 89.50 102 ASP A C 1
ATOM 797 O O . ASP A 1 102 ? 3.611 6.403 18.261 1.00 89.50 102 ASP A O 1
ATOM 801 N N . ARG A 1 103 ? 5.113 8.072 18.278 1.00 91.75 103 ARG A N 1
ATOM 802 C CA . ARG A 1 103 ? 5.848 7.595 17.099 1.00 91.75 103 ARG A CA 1
ATOM 803 C C . ARG A 1 103 ? 6.473 6.227 17.336 1.00 91.75 103 ARG A C 1
ATOM 805 O O . ARG A 1 103 ? 6.410 5.387 16.445 1.00 91.75 103 ARG A O 1
ATOM 812 N N . ARG A 1 104 ? 7.054 5.996 18.516 1.00 89.69 104 ARG A N 1
ATOM 813 C CA . ARG A 1 104 ? 7.639 4.698 18.874 1.00 89.69 104 ARG A CA 1
ATOM 814 C C . ARG A 1 104 ? 6.570 3.608 18.927 1.00 89.69 104 ARG A C 1
ATOM 816 O O . ARG A 1 104 ? 6.724 2.592 18.265 1.00 89.69 104 ARG A O 1
ATOM 823 N N . ARG A 1 105 ? 5.446 3.860 19.603 1.00 92.50 105 ARG A N 1
ATOM 824 C CA . ARG A 1 105 ? 4.316 2.917 19.643 1.00 92.50 105 ARG A CA 1
ATOM 825 C C . ARG A 1 105 ? 3.780 2.605 18.243 1.00 92.50 105 ARG A C 1
ATOM 827 O O . ARG A 1 105 ? 3.531 1.448 17.927 1.00 92.50 105 ARG A O 1
ATOM 834 N N . ARG A 1 106 ? 3.667 3.609 17.365 1.00 94.56 106 ARG A N 1
ATOM 835 C CA . ARG A 1 106 ? 3.283 3.389 15.958 1.00 94.56 106 ARG A CA 1
ATOM 836 C C . ARG A 1 106 ? 4.317 2.573 15.178 1.00 94.56 106 ARG A C 1
ATOM 838 O O . ARG A 1 106 ? 3.923 1.766 14.344 1.00 94.56 106 ARG A O 1
ATOM 845 N N . GLN A 1 107 ? 5.616 2.730 15.449 1.00 92.19 107 GLN A N 1
ATOM 846 C CA . GLN A 1 107 ? 6.642 1.846 14.877 1.00 92.19 107 GLN A CA 1
ATOM 847 C C . GLN A 1 107 ? 6.437 0.403 15.327 1.00 92.19 107 GLN A C 1
ATOM 849 O O . GLN A 1 107 ? 6.407 -0.481 14.476 1.00 92.19 107 GLN A O 1
ATOM 854 N N . ASP A 1 108 ? 6.237 0.174 16.625 1.00 88.25 108 ASP A N 1
ATOM 855 C CA . ASP A 1 108 ? 6.032 -1.167 17.186 1.00 88.25 108 ASP A CA 1
ATOM 856 C C . ASP A 1 108 ? 4.786 -1.848 16.584 1.00 88.25 108 ASP A C 1
ATOM 858 O O . ASP A 1 108 ? 4.828 -3.028 16.226 1.00 88.25 108 ASP A O 1
ATOM 862 N N . ILE A 1 109 ? 3.707 -1.081 16.378 1.00 92.44 109 ILE A N 1
ATOM 863 C CA . ILE A 1 109 ? 2.497 -1.514 15.660 1.00 92.44 109 ILE A CA 1
ATOM 864 C C . ILE A 1 109 ? 2.830 -1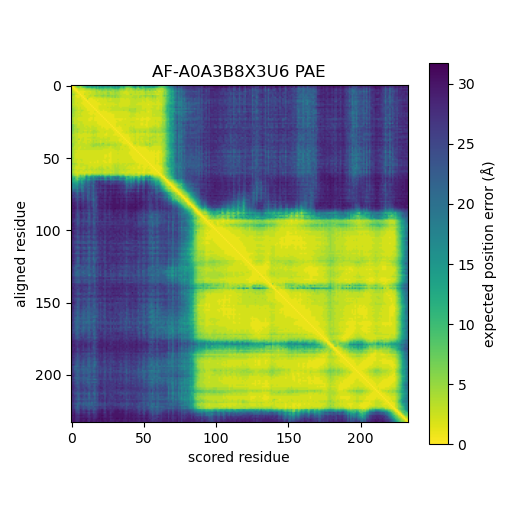.936 14.224 1.00 92.44 109 ILE A C 1
ATOM 866 O O . ILE A 1 109 ? 2.436 -3.019 13.793 1.00 92.44 109 ILE A O 1
ATOM 870 N N . ILE A 1 110 ? 3.578 -1.111 13.484 1.00 93.06 110 ILE A N 1
ATOM 871 C CA . ILE A 1 110 ? 3.962 -1.407 12.097 1.00 93.06 110 ILE A CA 1
ATOM 872 C C . ILE A 1 110 ? 4.839 -2.665 12.026 1.00 93.06 110 ILE A C 1
ATOM 874 O O . ILE A 1 110 ? 4.578 -3.530 11.189 1.00 93.06 110 ILE A O 1
ATOM 878 N N . TYR A 1 111 ? 5.841 -2.800 12.902 1.00 88.62 111 TYR A N 1
ATOM 879 C CA . TYR A 1 111 ? 6.689 -3.995 12.972 1.00 88.62 111 TYR A CA 1
ATOM 880 C C . TYR A 1 111 ? 5.855 -5.253 13.217 1.00 88.62 111 TYR A C 1
ATOM 882 O O . TYR A 1 111 ? 5.903 -6.191 12.420 1.00 88.62 111 TYR A O 1
ATOM 890 N N . SER A 1 112 ? 5.010 -5.218 14.249 1.00 88.44 112 SER A N 1
ATOM 891 C CA . SER A 1 112 ? 4.130 -6.333 14.609 1.00 88.44 112 SER A CA 1
ATOM 892 C C . SER A 1 112 ? 3.184 -6.703 13.465 1.00 88.44 112 SER A C 1
ATOM 894 O O . SER A 1 112 ? 2.976 -7.881 13.172 1.00 88.44 112 SER A O 1
ATOM 896 N N . PHE A 1 113 ? 2.625 -5.708 12.774 1.00 91.12 113 PHE A N 1
ATOM 897 C CA . PHE A 1 113 ? 1.752 -5.937 11.628 1.00 91.12 113 PHE A CA 1
ATOM 898 C C . PHE A 1 113 ? 2.486 -6.630 10.472 1.00 91.12 113 PHE A C 1
ATOM 900 O O . PHE A 1 113 ? 1.983 -7.616 9.932 1.00 91.12 113 PHE A O 1
ATOM 907 N N . TYR A 1 114 ? 3.682 -6.162 10.104 1.00 89.50 114 TYR A N 1
ATOM 908 C CA . TYR A 1 114 ? 4.464 -6.778 9.029 1.00 89.50 114 TYR A CA 1
ATOM 909 C C . TYR A 1 114 ? 4.920 -8.195 9.368 1.00 89.50 114 TYR A C 1
ATOM 911 O O . TYR A 1 114 ? 4.932 -9.046 8.479 1.00 89.50 114 TYR A O 1
ATOM 919 N N . ASP A 1 115 ? 5.288 -8.468 10.619 1.00 86.25 115 ASP A N 1
ATOM 920 C CA . ASP A 1 115 ? 5.680 -9.815 11.036 1.00 86.25 115 ASP A CA 1
ATOM 921 C C . ASP A 1 115 ? 4.498 -10.782 10.926 1.00 86.25 115 ASP A C 1
ATOM 923 O O . ASP A 1 115 ? 4.620 -11.834 10.294 1.00 86.25 115 ASP A O 1
ATOM 927 N N . ASN A 1 116 ? 3.315 -10.372 11.390 1.00 85.56 116 ASN A N 1
ATOM 928 C CA . ASN A 1 116 ? 2.082 -11.135 11.186 1.00 85.56 116 ASN A CA 1
ATOM 929 C C . ASN A 1 116 ? 1.725 -11.294 9.702 1.00 85.56 116 ASN A C 1
ATOM 931 O O . ASN A 1 116 ? 1.279 -12.359 9.273 1.00 85.56 116 ASN A O 1
ATOM 935 N N . TRP A 1 117 ? 1.928 -10.256 8.888 1.00 88.56 117 TRP A N 1
ATOM 936 C CA . TRP A 1 117 ? 1.696 -10.339 7.449 1.00 88.56 117 TRP A CA 1
ATOM 937 C C . TRP A 1 117 ? 2.630 -11.355 6.780 1.00 88.56 117 TRP A C 1
ATOM 939 O O . TRP A 1 117 ? 2.165 -12.162 5.978 1.00 88.56 117 TRP A O 1
ATOM 949 N N . LYS A 1 118 ? 3.923 -11.372 7.133 1.00 87.12 118 LYS A N 1
ATOM 950 C CA . LYS A 1 118 ? 4.906 -12.336 6.602 1.00 87.12 118 LYS A CA 1
ATOM 951 C C . LYS A 1 118 ? 4.604 -13.769 7.027 1.00 87.12 118 LYS A C 1
ATOM 953 O O . LYS A 1 118 ? 4.797 -14.672 6.222 1.00 87.12 118 LYS A O 1
ATOM 958 N N . LEU A 1 119 ? 4.114 -13.979 8.252 1.00 83.88 119 LEU A N 1
ATOM 959 C CA . LEU A 1 119 ? 3.665 -15.301 8.705 1.00 83.88 119 LEU A CA 1
ATOM 960 C C . LEU A 1 119 ? 2.522 -15.837 7.831 1.00 83.88 119 LEU A C 1
ATOM 962 O O . LEU A 1 119 ? 2.504 -17.021 7.510 1.00 83.88 119 LEU A O 1
ATOM 966 N N . ARG A 1 120 ? 1.607 -14.959 7.399 1.00 85.00 120 ARG A N 1
ATOM 967 C CA . ARG A 1 120 ? 0.493 -15.303 6.496 1.00 85.00 120 ARG A CA 1
ATOM 968 C C . ARG A 1 120 ? 0.891 -15.384 5.020 1.00 85.00 120 ARG A C 1
ATOM 970 O O . ARG A 1 120 ? 0.176 -15.989 4.234 1.00 85.00 120 ARG A O 1
ATOM 977 N N . ASN A 1 121 ? 2.006 -14.767 4.636 1.00 86.94 121 ASN A N 1
ATOM 978 C CA . ASN A 1 121 ? 2.480 -14.684 3.256 1.00 86.94 121 ASN A CA 1
ATOM 979 C C . ASN A 1 121 ? 3.946 -15.147 3.195 1.00 86.94 121 ASN A C 1
ATOM 981 O O . ASN A 1 121 ? 4.848 -14.305 3.093 1.00 86.94 121 ASN A O 1
ATOM 985 N N . PRO A 1 122 ? 4.211 -16.467 3.263 1.00 87.69 122 PRO A N 1
ATOM 986 C CA . PRO A 1 122 ? 5.568 -17.006 3.394 1.00 87.69 122 PRO A CA 1
ATOM 987 C C . PRO A 1 122 ? 6.482 -16.642 2.215 1.00 87.69 122 PRO A C 1
ATOM 989 O O . PRO A 1 122 ? 7.678 -16.418 2.408 1.00 87.69 122 PRO A O 1
ATOM 992 N N . ASP A 1 123 ? 5.917 -16.476 1.016 1.00 91.25 123 ASP A N 1
ATOM 993 C CA . ASP A 1 123 ? 6.648 -16.030 -0.178 1.00 91.25 123 ASP A CA 1
ATOM 994 C C . ASP A 1 123 ? 7.056 -14.548 -0.125 1.00 91.25 123 ASP A C 1
ATOM 996 O O . ASP A 1 123 ? 7.882 -14.086 -0.918 1.00 91.25 123 ASP A O 1
ATOM 1000 N N . GLN A 1 124 ? 6.478 -13.794 0.815 1.00 92.31 124 GLN A N 1
ATOM 1001 C CA . GLN A 1 124 ? 6.716 -12.373 1.059 1.00 92.31 124 GLN A CA 1
ATOM 1002 C C . GLN A 1 124 ? 6.589 -11.522 -0.206 1.00 92.31 124 GLN A C 1
ATOM 1004 O O . GLN A 1 124 ? 7.389 -10.617 -0.461 1.00 92.31 124 GLN A O 1
ATOM 1009 N N . LYS A 1 125 ? 5.583 -11.825 -1.022 1.00 94.69 125 LYS A N 1
ATOM 1010 C CA . LYS A 1 125 ? 5.292 -11.111 -2.259 1.00 94.69 125 LYS A CA 1
ATOM 1011 C C . LYS A 1 125 ? 3.791 -11.031 -2.489 1.00 94.69 125 LYS A C 1
ATOM 1013 O O . LYS A 1 125 ? 3.039 -11.866 -1.996 1.00 94.69 125 LYS A O 1
ATOM 1018 N N . LYS A 1 126 ? 3.372 -10.026 -3.248 1.00 95.06 126 LYS A N 1
ATOM 1019 C CA . LYS A 1 126 ? 1.984 -9.848 -3.667 1.00 95.06 126 LYS A CA 1
ATOM 1020 C C . LYS A 1 126 ? 1.947 -9.386 -5.114 1.00 95.06 126 LYS A C 1
ATOM 1022 O O . LYS A 1 126 ? 2.701 -8.486 -5.486 1.00 95.06 126 LYS A O 1
ATOM 1027 N N . TYR A 1 127 ? 1.066 -9.980 -5.905 1.00 94.06 127 TYR A N 1
ATOM 1028 C CA . TYR A 1 127 ? 0.864 -9.570 -7.286 1.00 94.06 127 TYR A CA 1
ATOM 1029 C C . TYR A 1 127 ? 0.180 -8.203 -7.346 1.00 94.06 127 TYR A C 1
ATOM 1031 O O . TYR A 1 127 ? -0.876 -8.008 -6.741 1.00 94.06 127 TYR A O 1
ATOM 1039 N N . ASN A 1 128 ? 0.770 -7.259 -8.082 1.00 97.31 128 ASN A N 1
ATOM 1040 C CA . ASN A 1 128 ? 0.164 -5.959 -8.340 1.00 97.31 128 ASN A CA 1
ATOM 1041 C C . ASN A 1 128 ? -0.474 -5.933 -9.731 1.00 97.31 128 ASN A C 1
ATOM 1043 O O . ASN A 1 128 ? 0.193 -6.177 -10.739 1.00 97.31 128 ASN A O 1
ATOM 1047 N N . ILE A 1 129 ? -1.754 -5.564 -9.786 1.00 90.25 129 ILE A N 1
ATOM 1048 C CA . ILE A 1 129 ? -2.552 -5.599 -11.018 1.00 90.25 129 ILE A CA 1
ATOM 1049 C C . ILE A 1 129 ? -2.038 -4.585 -12.049 1.00 90.25 129 ILE A C 1
ATOM 1051 O O . ILE A 1 129 ? -1.938 -4.903 -13.232 1.00 90.25 129 ILE A O 1
ATOM 1055 N N . ALA A 1 130 ? -1.681 -3.373 -11.614 1.00 88.81 130 ALA A N 1
ATOM 1056 C CA . ALA A 1 130 ? -1.259 -2.303 -12.517 1.00 88.81 130 ALA A CA 1
ATOM 1057 C C . ALA A 1 130 ? 0.127 -2.555 -13.130 1.00 88.81 130 ALA A C 1
ATOM 1059 O O . ALA A 1 130 ? 0.360 -2.225 -14.291 1.00 88.81 130 ALA A O 1
ATOM 1060 N N . LEU A 1 131 ? 1.048 -3.148 -12.365 1.00 91.50 131 LEU A N 1
ATOM 1061 C CA . LEU A 1 131 ? 2.379 -3.520 -12.849 1.00 91.50 131 LEU A CA 1
ATOM 1062 C C . LEU A 1 131 ? 2.398 -4.863 -13.582 1.00 91.50 131 LEU A C 1
ATOM 1064 O O . LEU A 1 131 ? 3.377 -5.147 -14.263 1.00 91.50 131 LEU A O 1
ATOM 1068 N N . LYS A 1 132 ? 1.350 -5.679 -13.428 1.00 94.06 132 LYS A N 1
ATOM 1069 C CA . LYS A 1 132 ? 1.283 -7.073 -13.884 1.00 94.06 132 LYS A CA 1
ATOM 1070 C C . LYS A 1 132 ? 2.437 -7.945 -13.367 1.00 94.06 132 LYS A C 1
ATOM 1072 O O . LYS A 1 132 ? 2.855 -8.890 -14.031 1.00 94.06 132 LYS A O 1
ATOM 1077 N N . GLU A 1 133 ? 2.961 -7.626 -12.185 1.00 94.94 133 GLU A N 1
ATOM 1078 C CA . GLU A 1 133 ? 4.156 -8.251 -11.614 1.00 94.94 133 GLU A CA 1
ATOM 1079 C C . GLU A 1 133 ? 4.086 -8.311 -10.079 1.00 94.94 133 GLU A C 1
ATOM 1081 O O . GLU A 1 133 ? 3.391 -7.520 -9.437 1.00 94.94 133 GLU A O 1
ATOM 1086 N N . ASP A 1 134 ? 4.853 -9.228 -9.485 1.00 97.25 134 ASP A N 1
ATOM 1087 C CA . ASP A 1 134 ? 4.964 -9.373 -8.031 1.00 97.25 134 ASP A CA 1
ATOM 1088 C C . ASP A 1 134 ? 5.785 -8.238 -7.397 1.00 97.25 134 ASP A C 1
ATOM 1090 O O . ASP A 1 134 ? 6.927 -7.969 -7.785 1.00 97.25 134 ASP A O 1
ATOM 1094 N N . ILE A 1 135 ? 5.243 -7.634 -6.339 1.00 97.19 135 ILE A N 1
ATOM 1095 C CA . ILE A 1 135 ? 5.964 -6.743 -5.429 1.00 97.19 135 ILE A CA 1
ATOM 1096 C C . ILE A 1 135 ? 6.397 -7.550 -4.205 1.00 97.19 135 ILE A C 1
ATOM 1098 O O . ILE A 1 135 ? 5.581 -8.144 -3.508 1.00 97.19 135 ILE A O 1
ATOM 1102 N N . ASN A 1 136 ? 7.698 -7.552 -3.932 1.00 95.56 136 ASN A N 1
ATOM 1103 C CA . ASN A 1 136 ? 8.310 -8.273 -2.822 1.00 95.56 136 ASN A CA 1
ATOM 1104 C C . ASN A 1 136 ? 8.408 -7.377 -1.583 1.00 95.56 136 ASN A C 1
ATOM 1106 O O . ASN A 1 136 ? 8.773 -6.204 -1.683 1.00 95.56 136 ASN A O 1
ATOM 1110 N N . ILE A 1 137 ? 8.193 -7.955 -0.408 1.00 91.75 137 ILE A N 1
ATOM 1111 C CA . ILE A 1 137 ? 8.458 -7.332 0.888 1.00 91.75 137 ILE A CA 1
ATOM 1112 C C . ILE A 1 137 ? 9.772 -7.891 1.430 1.00 91.75 137 ILE A C 1
ATOM 1114 O O . ILE A 1 137 ? 9.993 -9.100 1.456 1.00 91.75 137 ILE A O 1
ATOM 1118 N N . ARG A 1 138 ? 10.681 -7.004 1.833 1.00 86.25 138 ARG A N 1
ATOM 1119 C CA . ARG A 1 138 ? 12.006 -7.337 2.380 1.00 86.25 138 ARG A CA 1
ATOM 1120 C C . ARG A 1 138 ? 12.270 -6.499 3.636 1.00 86.25 138 ARG A C 1
ATOM 1122 O O . ARG A 1 138 ? 11.479 -5.632 3.983 1.00 86.25 138 ARG A O 1
ATOM 1129 N N . SER A 1 139 ? 13.388 -6.728 4.325 1.00 76.50 139 SER A N 1
ATOM 1130 C CA . SER A 1 139 ? 13.743 -5.949 5.528 1.00 76.50 139 SER A CA 1
ATOM 1131 C C . SER A 1 139 ? 13.827 -4.442 5.257 1.00 76.50 139 SER A C 1
ATOM 1133 O O . SER A 1 139 ? 13.254 -3.659 6.001 1.00 76.50 139 SER A O 1
ATOM 1135 N N . VAL A 1 140 ? 14.426 -4.040 4.129 1.00 75.81 140 VAL A N 1
ATOM 1136 C CA . VAL A 1 140 ? 14.496 -2.624 3.708 1.00 75.81 140 VAL A CA 1
ATOM 1137 C C . VAL A 1 140 ? 13.117 -1.968 3.585 1.00 75.81 140 VAL A C 1
ATOM 1139 O O . VAL A 1 140 ? 12.981 -0.771 3.818 1.00 75.81 140 VAL A O 1
ATOM 1142 N N . SER A 1 141 ? 12.100 -2.754 3.231 1.00 76.75 141 SER A N 1
ATOM 1143 C CA . SER A 1 141 ? 10.712 -2.315 3.130 1.00 76.75 141 SER A CA 1
ATOM 1144 C C . SER A 1 141 ? 10.161 -1.925 4.495 1.00 76.75 141 SER A C 1
ATOM 1146 O O . SER A 1 141 ? 9.459 -0.926 4.626 1.00 76.75 141 SER A O 1
ATOM 1148 N N . LEU A 1 142 ? 10.500 -2.719 5.508 1.00 84.81 142 LEU A N 1
ATOM 1149 C CA . LEU A 1 142 ? 9.988 -2.587 6.858 1.00 84.81 142 LEU A CA 1
ATOM 1150 C C . LEU A 1 142 ? 10.600 -1.387 7.572 1.00 84.81 142 LEU A C 1
ATOM 1152 O O . LEU A 1 142 ? 9.857 -0.534 8.041 1.00 84.81 142 LEU A O 1
ATOM 1156 N N . ASP A 1 143 ? 11.928 -1.278 7.582 1.00 84.94 143 ASP A N 1
ATOM 1157 C CA . ASP A 1 143 ? 12.622 -0.231 8.338 1.00 84.94 143 ASP A CA 1
ATOM 1158 C C . ASP A 1 143 ? 12.253 1.170 7.829 1.00 84.94 143 ASP A C 1
ATOM 1160 O O . ASP A 1 143 ? 11.935 2.073 8.605 1.00 84.94 143 ASP A O 1
ATOM 1164 N N . GLU A 1 144 ? 12.241 1.353 6.504 1.00 87.19 144 GLU A N 1
ATOM 1165 C CA . GLU A 1 144 ? 11.889 2.638 5.898 1.00 87.19 144 GLU A CA 1
ATOM 1166 C C . GLU A 1 144 ? 10.396 2.947 6.070 1.00 87.19 144 GLU A C 1
ATOM 1168 O O . GLU A 1 144 ? 10.032 4.086 6.362 1.00 87.19 144 GLU A O 1
ATOM 1173 N N . THR A 1 145 ? 9.516 1.950 5.930 1.00 90.06 145 THR A N 1
ATOM 1174 C CA . THR A 1 145 ? 8.076 2.164 6.138 1.00 90.06 145 THR A CA 1
ATOM 1175 C C . THR A 1 145 ? 7.774 2.480 7.595 1.00 90.06 145 THR A C 1
ATOM 1177 O O . THR A 1 145 ? 7.091 3.464 7.852 1.00 90.06 145 THR A O 1
ATOM 1180 N N . ALA A 1 146 ? 8.314 1.723 8.551 1.00 90.81 146 ALA A N 1
ATOM 1181 C CA . ALA A 1 146 ? 8.129 1.975 9.977 1.00 90.81 146 ALA A CA 1
ATOM 1182 C C . ALA A 1 146 ? 8.634 3.368 10.363 1.00 90.81 146 ALA A C 1
ATOM 1184 O O . ALA A 1 146 ? 7.944 4.099 11.069 1.00 90.81 146 ALA A O 1
ATOM 1185 N N . TRP A 1 147 ? 9.799 3.775 9.852 1.00 89.12 147 TRP A N 1
ATOM 1186 C CA . TRP A 1 147 ? 10.342 5.105 10.111 1.00 89.12 147 TRP A CA 1
ATOM 1187 C C . TRP A 1 147 ? 9.463 6.234 9.557 1.00 89.12 147 TRP A C 1
ATOM 1189 O O . TRP A 1 147 ? 9.167 7.187 10.276 1.00 89.12 147 TRP A O 1
ATOM 1199 N N . GLN A 1 148 ? 9.044 6.146 8.291 1.00 92.81 148 GLN A N 1
ATOM 1200 C CA . GLN A 1 148 ? 8.302 7.228 7.633 1.00 92.81 148 GLN A CA 1
ATOM 1201 C C . GLN A 1 148 ? 6.824 7.247 8.039 1.00 92.81 148 GLN A C 1
ATOM 1203 O O . GLN A 1 148 ? 6.259 8.309 8.301 1.00 92.81 148 GLN A O 1
ATOM 1208 N N . ALA A 1 149 ? 6.180 6.082 8.099 1.00 93.69 149 ALA A N 1
ATOM 1209 C CA . ALA A 1 149 ? 4.748 5.981 8.335 1.00 93.69 149 ALA A CA 1
ATOM 1210 C C . ALA A 1 149 ? 4.361 6.211 9.799 1.00 93.69 149 ALA A C 1
ATOM 1212 O O . ALA A 1 149 ? 3.242 6.646 10.063 1.00 93.69 149 ALA A O 1
ATOM 1213 N N . SER A 1 150 ? 5.272 5.998 10.755 1.00 93.56 150 SER A N 1
ATOM 1214 C CA . SER A 1 150 ? 4.992 6.278 12.169 1.00 93.56 150 SER A CA 1
ATOM 1215 C C . SER A 1 150 ? 4.934 7.769 12.505 1.00 93.56 150 SER A C 1
ATOM 1217 O O . SER A 1 150 ? 4.477 8.146 13.591 1.00 93.56 150 SER A O 1
ATOM 1219 N N . VAL A 1 151 ? 5.389 8.638 11.594 1.00 92.31 151 VAL A N 1
ATOM 1220 C CA . VAL A 1 151 ? 5.378 10.092 11.796 1.00 92.31 151 VAL A CA 1
ATOM 1221 C C . VAL A 1 151 ? 3.951 10.603 11.956 1.00 92.31 151 VAL A C 1
ATOM 1223 O O . VAL A 1 151 ? 3.730 11.481 12.789 1.00 92.31 151 VAL A O 1
ATOM 1226 N N . THR A 1 152 ? 2.995 10.037 11.212 1.00 91.88 152 THR A N 1
ATOM 1227 C CA . THR A 1 152 ? 1.596 10.473 11.235 1.00 91.88 152 THR A CA 1
ATOM 1228 C C . THR A 1 152 ? 0.650 9.299 11.437 1.00 91.88 152 THR A C 1
ATOM 1230 O O . THR A 1 152 ? 0.855 8.205 10.911 1.00 91.88 152 THR A O 1
ATOM 1233 N N . TYR A 1 153 ? -0.424 9.548 12.184 1.00 92.25 153 TYR A N 1
ATOM 1234 C CA . TYR A 1 153 ? -1.492 8.577 12.418 1.00 92.25 153 TYR A CA 1
ATOM 1235 C C . TYR A 1 153 ? -2.045 8.002 11.103 1.00 92.25 153 TYR A C 1
ATOM 1237 O O . TYR A 1 153 ? -2.102 6.788 10.927 1.00 92.25 153 TYR A O 1
ATOM 1245 N N . LEU A 1 154 ? -2.346 8.869 10.129 1.00 93.31 154 LEU A N 1
ATOM 1246 C CA . LEU A 1 154 ? -2.888 8.461 8.829 1.00 93.31 154 LEU A CA 1
ATOM 1247 C C . LEU A 1 154 ? -1.930 7.574 8.030 1.00 93.31 154 LEU A C 1
ATOM 1249 O O . LEU A 1 154 ? -2.368 6.633 7.372 1.00 93.31 154 LEU A O 1
ATOM 1253 N N . SER A 1 155 ? -0.622 7.838 8.082 1.00 94.62 155 SER A N 1
ATOM 1254 C CA . SER A 1 155 ? 0.346 6.965 7.412 1.00 94.62 155 SER A CA 1
ATOM 1255 C C . SER A 1 155 ? 0.447 5.606 8.099 1.00 94.62 155 SER A C 1
ATOM 1257 O O . SER A 1 155 ? 0.599 4.599 7.416 1.00 94.62 155 SER A O 1
ATOM 1259 N N . THR A 1 156 ? 0.307 5.557 9.424 1.00 94.56 156 THR A N 1
ATOM 1260 C CA . THR A 1 156 ? 0.256 4.290 10.165 1.00 94.56 156 THR A CA 1
ATOM 1261 C C . THR A 1 156 ? -0.994 3.489 9.797 1.00 94.56 156 THR A C 1
ATOM 1263 O O . THR A 1 156 ? -0.871 2.320 9.442 1.00 94.56 156 THR A O 1
ATOM 1266 N N . LEU A 1 157 ? -2.170 4.125 9.748 1.00 92.06 157 LEU A N 1
ATOM 1267 C CA . LEU A 1 157 ? -3.397 3.491 9.249 1.00 92.06 157 LEU A CA 1
ATOM 1268 C C . LEU A 1 157 ? -3.263 2.992 7.806 1.00 92.06 157 LEU A C 1
ATOM 1270 O O . LEU A 1 157 ? -3.752 1.912 7.481 1.00 92.06 157 LEU A O 1
ATOM 1274 N N . ALA A 1 158 ? -2.584 3.748 6.935 1.00 93.56 158 ALA A N 1
ATOM 1275 C CA . ALA A 1 158 ? -2.339 3.316 5.561 1.00 93.56 158 ALA A CA 1
ATOM 1276 C C . ALA A 1 158 ? -1.601 1.973 5.517 1.00 93.56 158 ALA A C 1
ATOM 1278 O O . ALA A 1 158 ? -1.972 1.093 4.745 1.00 93.56 158 ALA A O 1
ATOM 1279 N N . VAL A 1 159 ? -0.575 1.801 6.357 1.00 94.31 159 VAL A N 1
ATOM 1280 C CA . VAL A 1 159 ? 0.219 0.566 6.410 1.00 94.31 159 VAL A CA 1
ATOM 1281 C C . VAL A 1 159 ? -0.632 -0.635 6.813 1.00 94.31 159 VAL A C 1
ATOM 1283 O O . VAL A 1 159 ? -0.436 -1.713 6.266 1.00 94.31 159 VAL A O 1
ATOM 1286 N N . LEU A 1 160 ? -1.629 -0.459 7.680 1.00 92.19 160 LEU A N 1
ATOM 1287 C CA . LEU A 1 160 ? -2.540 -1.546 8.057 1.00 92.19 160 LEU A CA 1
ATOM 1288 C C . LEU A 1 160 ? -3.429 -2.024 6.892 1.00 92.19 160 LEU A C 1
ATOM 1290 O O . LEU A 1 160 ? -4.011 -3.101 6.959 1.00 92.19 160 LEU A O 1
ATOM 1294 N N . GLN A 1 161 ? -3.472 -1.278 5.782 1.00 92.31 161 GLN A N 1
ATOM 1295 C CA . GLN A 1 161 ? -4.141 -1.655 4.531 1.00 92.31 161 GLN A CA 1
ATOM 1296 C C . GLN A 1 161 ? -3.154 -2.182 3.464 1.00 92.31 161 GLN A C 1
ATOM 1298 O O . GLN A 1 161 ? -3.425 -2.107 2.261 1.00 92.31 161 GLN A O 1
ATOM 1303 N N . LEU A 1 162 ? -2.002 -2.719 3.889 1.00 93.19 162 LEU A N 1
ATOM 1304 C CA . LEU A 1 162 ? -0.894 -3.168 3.033 1.00 93.19 162 LEU A CA 1
ATOM 1305 C C . LEU A 1 162 ? -1.325 -4.061 1.863 1.00 93.19 162 LEU A C 1
ATOM 1307 O O . LEU A 1 162 ? -0.920 -3.800 0.733 1.00 93.19 162 LEU A O 1
ATOM 1311 N N . ASP A 1 163 ? -2.155 -5.080 2.105 1.00 91.31 163 ASP A N 1
ATOM 1312 C CA . ASP A 1 163 ? -2.603 -6.006 1.054 1.00 91.31 163 ASP A CA 1
ATOM 1313 C C . ASP A 1 163 ? -3.363 -5.283 -0.064 1.00 91.31 163 ASP A C 1
ATOM 1315 O O . ASP A 1 163 ? -3.119 -5.523 -1.252 1.00 91.31 163 ASP A O 1
ATOM 1319 N N . ALA A 1 164 ? -4.253 -4.358 0.306 1.00 90.06 164 ALA A N 1
ATOM 1320 C CA . ALA A 1 164 ? -5.024 -3.577 -0.651 1.00 90.06 164 ALA A CA 1
ATOM 1321 C C . ALA A 1 164 ? -4.114 -2.658 -1.476 1.00 90.06 164 ALA A C 1
ATOM 1323 O O . ALA A 1 164 ? -4.263 -2.595 -2.698 1.00 90.06 164 ALA A O 1
ATOM 1324 N N . ILE A 1 165 ? -3.143 -2.008 -0.825 1.00 95.06 165 ILE A N 1
ATOM 1325 C CA . ILE A 1 165 ? -2.170 -1.125 -1.479 1.00 95.06 165 ILE A CA 1
ATOM 1326 C C . ILE A 1 165 ? -1.282 -1.918 -2.442 1.00 95.06 165 ILE A C 1
ATOM 1328 O O . ILE A 1 165 ? -1.156 -1.543 -3.606 1.00 95.06 165 ILE A O 1
ATOM 1332 N N . LEU A 1 166 ? -0.688 -3.027 -1.991 1.00 95.19 166 LEU A N 1
ATOM 1333 C CA . LEU A 1 166 ? 0.193 -3.849 -2.823 1.00 95.19 166 LEU A CA 1
ATOM 1334 C C . LEU A 1 166 ? -0.528 -4.381 -4.059 1.00 95.19 166 LEU A C 1
ATOM 1336 O O . LEU A 1 166 ? 0.048 -4.385 -5.142 1.00 95.19 166 LEU A O 1
ATOM 1340 N N . THR A 1 167 ? -1.790 -4.781 -3.909 1.00 92.44 167 THR A N 1
ATOM 1341 C CA . THR A 1 167 ? -2.573 -5.369 -5.001 1.00 92.44 167 THR A CA 1
ATOM 1342 C C . THR A 1 167 ? -3.043 -4.314 -6.008 1.00 92.44 167 THR A C 1
ATOM 1344 O O . THR A 1 167 ? -2.966 -4.538 -7.217 1.00 92.44 167 THR A O 1
ATOM 1347 N N . ASN A 1 168 ? -3.514 -3.156 -5.523 1.00 92.94 168 ASN A N 1
ATOM 1348 C CA . ASN A 1 168 ? -4.322 -2.226 -6.323 1.00 92.94 168 ASN A CA 1
ATOM 1349 C C . ASN A 1 168 ? -3.676 -0.862 -6.595 1.00 92.94 168 ASN A C 1
ATOM 1351 O O . ASN A 1 168 ? -4.263 -0.062 -7.324 1.00 92.94 168 ASN A O 1
ATOM 1355 N N . ALA A 1 169 ? -2.511 -0.551 -6.019 1.00 93.31 169 ALA A N 1
ATOM 1356 C CA . ALA A 1 169 ? -1.853 0.715 -6.322 1.00 93.31 169 ALA A CA 1
ATOM 1357 C C . ALA A 1 169 ? -1.520 0.810 -7.817 1.00 93.31 169 ALA A C 1
ATOM 1359 O O . ALA A 1 169 ? -1.054 -0.165 -8.413 1.00 93.31 169 ALA A O 1
ATOM 1360 N N . TRP A 1 170 ? -1.723 1.989 -8.408 1.00 95.94 170 TRP A N 1
ATOM 1361 C CA . TRP A 1 170 ? -1.405 2.272 -9.807 1.00 95.94 170 TRP A CA 1
ATOM 1362 C C . TRP A 1 170 ? -0.103 3.060 -9.924 1.00 95.94 170 TRP A C 1
ATOM 1364 O O . TRP A 1 170 ? 0.255 3.842 -9.043 1.00 95.94 170 TRP A O 1
ATOM 1374 N N . LEU A 1 171 ? 0.619 2.862 -11.026 1.00 95.75 171 LEU A N 1
ATOM 1375 C CA . LEU A 1 171 ? 1.857 3.584 -11.302 1.00 95.75 171 LEU A CA 1
ATOM 1376 C C . LEU A 1 171 ? 1.561 5.053 -11.633 1.00 95.75 171 LEU A C 1
ATOM 1378 O O . LEU A 1 171 ? 0.745 5.348 -12.500 1.00 95.75 171 LEU A O 1
ATOM 1382 N N . VAL A 1 172 ? 2.263 5.971 -10.969 1.00 94.94 172 VAL A N 1
ATOM 1383 C CA . VAL A 1 172 ? 2.163 7.420 -11.206 1.00 94.94 172 VAL A CA 1
ATOM 1384 C C . VAL A 1 172 ? 3.446 7.971 -11.813 1.00 94.94 172 VAL A C 1
ATOM 1386 O O . VAL A 1 172 ? 3.390 8.807 -12.712 1.00 94.94 172 VAL A O 1
ATOM 1389 N N . LYS A 1 173 ? 4.615 7.528 -11.331 1.00 94.94 173 LYS A N 1
ATOM 1390 C CA . LYS A 1 173 ? 5.919 7.949 -11.868 1.00 94.94 173 LYS A CA 1
ATOM 1391 C C . LYS A 1 173 ? 6.933 6.822 -11.832 1.00 94.94 173 LYS A C 1
ATOM 1393 O O . LYS A 1 173 ? 6.927 6.005 -10.918 1.00 94.94 173 LYS A O 1
ATOM 1398 N N . ASP A 1 174 ? 7.864 6.877 -12.768 1.00 96.38 174 ASP A N 1
ATOM 1399 C CA . ASP A 1 174 ? 9.096 6.103 -12.761 1.00 96.38 174 ASP A CA 1
ATOM 1400 C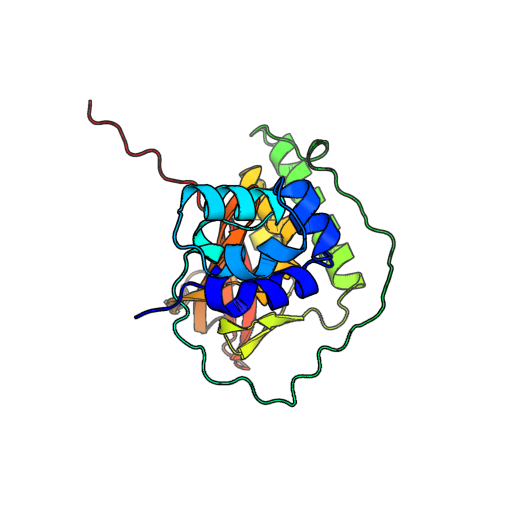 C . ASP A 1 174 ? 10.279 7.075 -12.735 1.00 96.38 174 ASP A C 1
ATOM 1402 O O . ASP A 1 174 ? 10.366 7.975 -13.573 1.00 96.38 174 ASP A O 1
ATOM 1406 N N . VAL A 1 175 ? 11.138 6.960 -11.723 1.00 93.94 175 VAL A N 1
ATOM 1407 C CA . VAL A 1 175 ? 12.247 7.894 -11.500 1.00 93.94 175 VAL A CA 1
ATOM 1408 C C . VAL A 1 175 ? 13.554 7.150 -11.234 1.00 93.94 175 VAL A C 1
ATOM 1410 O O . VAL A 1 175 ? 13.544 6.096 -10.597 1.00 93.94 175 VAL A O 1
ATOM 1413 N N . PRO A 1 176 ? 14.711 7.693 -11.652 1.00 92.06 176 PRO A N 1
ATOM 1414 C CA . PRO A 1 176 ? 16.000 7.098 -11.313 1.00 92.06 176 PRO A CA 1
ATOM 1415 C C . PRO A 1 176 ? 16.201 7.058 -9.794 1.00 92.06 176 PRO A C 1
ATOM 1417 O O . PRO A 1 176 ? 15.793 7.970 -9.067 1.00 92.06 176 PRO A O 1
ATOM 1420 N N . SER A 1 177 ? 16.847 5.998 -9.302 1.00 86.69 177 SER A N 1
ATOM 1421 C CA . SER A 1 177 ? 17.174 5.907 -7.880 1.00 86.69 177 SER A CA 1
ATOM 1422 C C . SER A 1 177 ? 18.229 6.944 -7.490 1.00 86.69 177 SER A C 1
ATOM 1424 O O . SER A 1 177 ? 19.119 7.301 -8.272 1.00 86.69 177 SER A O 1
ATOM 1426 N N . LYS A 1 178 ? 18.152 7.443 -6.251 1.00 82.56 178 LYS A N 1
ATOM 1427 C CA . LYS A 1 178 ? 19.154 8.382 -5.738 1.00 82.56 178 LYS A CA 1
ATOM 1428 C C . LYS A 1 178 ? 20.452 7.627 -5.454 1.00 82.56 178 LYS A C 1
ATOM 1430 O O . LYS A 1 178 ? 20.554 6.928 -4.449 1.00 82.56 178 LYS A O 1
ATOM 1435 N N . GLN A 1 179 ? 21.455 7.828 -6.306 1.00 69.12 179 GLN A N 1
ATOM 1436 C CA . GLN A 1 179 ? 22.768 7.166 -6.229 1.00 69.12 179 GLN A CA 1
ATOM 1437 C C . GLN A 1 179 ? 23.477 7.369 -4.875 1.00 69.12 179 GLN A C 1
ATOM 1439 O O . GLN A 1 179 ? 24.188 6.482 -4.411 1.00 69.12 179 GLN A O 1
ATOM 1444 N N . ASN A 1 180 ? 23.224 8.497 -4.201 1.00 72.94 180 ASN A N 1
ATOM 1445 C CA . ASN A 1 180 ? 23.857 8.843 -2.923 1.00 72.94 180 ASN A CA 1
ATOM 1446 C C . ASN A 1 180 ? 23.093 8.331 -1.686 1.00 72.94 180 ASN A C 1
ATOM 1448 O O . ASN A 1 180 ? 23.519 8.580 -0.561 1.00 72.94 180 ASN A O 1
ATOM 1452 N N . SER A 1 181 ? 21.963 7.634 -1.857 1.00 75.75 181 SER A N 1
ATOM 1453 C CA . SER A 1 181 ? 21.208 7.069 -0.733 1.00 75.75 181 SER A CA 1
ATOM 1454 C C . SER A 1 181 ? 21.635 5.627 -0.463 1.00 75.75 181 SER A C 1
ATOM 1456 O O . SER A 1 181 ? 21.456 4.747 -1.309 1.00 75.75 181 SER A O 1
ATOM 1458 N N . LYS A 1 182 ? 22.151 5.364 0.748 1.00 74.12 182 LYS A N 1
ATOM 1459 C CA . LYS A 1 182 ? 22.564 4.021 1.202 1.00 74.12 182 LYS A CA 1
ATOM 1460 C C . LYS A 1 182 ? 21.455 2.980 0.995 1.00 74.12 182 LYS A C 1
ATOM 1462 O O . LYS A 1 182 ? 21.745 1.871 0.555 1.00 74.12 182 LYS A O 1
ATOM 1467 N N . ASN A 1 183 ? 20.200 3.370 1.221 1.00 72.12 183 ASN A N 1
ATOM 1468 C CA . ASN A 1 183 ? 19.036 2.481 1.159 1.00 72.12 183 ASN A CA 1
ATOM 1469 C C . ASN A 1 183 ? 18.495 2.283 -0.267 1.00 72.12 183 ASN A C 1
ATOM 1471 O O . ASN A 1 183 ? 17.716 1.363 -0.496 1.00 72.12 183 ASN A O 1
ATOM 1475 N N . GLN A 1 184 ? 18.908 3.116 -1.233 1.00 81.81 184 GLN A N 1
ATOM 1476 C CA . GLN A 1 184 ? 18.446 3.025 -2.626 1.00 81.81 184 GLN A CA 1
ATOM 1477 C C . GLN A 1 184 ? 19.517 2.552 -3.610 1.00 81.81 184 GLN A C 1
ATOM 1479 O O . GLN A 1 184 ? 19.213 2.307 -4.776 1.00 81.81 184 GLN A O 1
ATOM 1484 N N . ARG A 1 185 ? 20.763 2.374 -3.156 1.00 84.25 185 ARG A N 1
ATOM 1485 C CA . ARG A 1 185 ? 21.900 1.978 -4.002 1.00 84.25 185 ARG A CA 1
ATOM 1486 C C . ARG A 1 185 ? 21.675 0.655 -4.746 1.00 84.25 185 ARG A C 1
ATOM 1488 O O . ARG A 1 185 ? 22.156 0.483 -5.865 1.00 84.25 185 ARG A O 1
ATOM 1495 N N . SER A 1 186 ? 20.938 -0.275 -4.140 1.00 88.44 186 SER A N 1
ATOM 1496 C CA . SER A 1 186 ? 20.582 -1.569 -4.739 1.00 88.44 186 SER A CA 1
ATOM 1497 C C . SER A 1 186 ? 19.525 -1.458 -5.845 1.00 88.44 186 SER A C 1
ATOM 1499 O O . SER A 1 186 ? 19.372 -2.397 -6.634 1.00 88.44 186 SER A O 1
ATOM 1501 N N . PHE A 1 187 ? 18.822 -0.327 -5.933 1.00 92.19 187 PHE A N 1
ATOM 1502 C CA . PHE A 1 187 ? 17.787 -0.076 -6.925 1.00 92.19 187 PHE A CA 1
ATOM 1503 C C . PHE A 1 187 ? 18.336 0.717 -8.109 1.00 92.19 187 PHE A C 1
ATOM 1505 O O . PHE A 1 187 ? 19.220 1.566 -7.981 1.00 92.19 187 PHE A O 1
ATOM 1512 N N . GLU A 1 188 ? 17.817 0.413 -9.289 1.00 93.50 188 GLU A N 1
ATOM 1513 C CA . GLU A 1 188 ? 18.086 1.128 -10.536 1.00 93.50 188 GLU A CA 1
ATOM 1514 C C . GLU A 1 188 ? 17.168 2.342 -10.675 1.00 93.50 188 GLU A C 1
ATOM 1516 O O . GLU A 1 188 ? 17.611 3.446 -10.987 1.00 93.50 188 GLU A O 1
ATOM 1521 N N . ARG A 1 189 ? 15.889 2.117 -10.385 1.00 95.12 189 ARG A N 1
ATOM 1522 C CA . ARG A 1 189 ? 14.800 3.082 -10.477 1.00 95.12 189 ARG A CA 1
ATOM 1523 C C . ARG A 1 189 ? 13.782 2.824 -9.374 1.00 95.12 189 ARG A C 1
ATOM 1525 O O . ARG A 1 189 ? 13.733 1.726 -8.810 1.00 95.12 189 ARG A O 1
ATOM 1532 N N . MET A 1 190 ? 13.002 3.847 -9.066 1.00 95.56 190 MET A N 1
ATOM 1533 C CA . MET A 1 190 ? 11.928 3.824 -8.088 1.00 95.56 190 MET A CA 1
ATOM 1534 C C . MET A 1 190 ? 10.614 4.113 -8.807 1.00 95.56 190 MET A C 1
ATOM 1536 O O . MET A 1 190 ? 10.470 5.127 -9.486 1.00 95.56 190 MET A O 1
ATOM 1540 N N . LEU A 1 191 ? 9.644 3.237 -8.610 1.00 97.44 191 LEU A N 1
ATOM 1541 C CA . LEU A 1 191 ? 8.279 3.396 -9.070 1.00 97.44 191 LEU A CA 1
ATOM 1542 C C . LEU A 1 191 ? 7.486 4.070 -7.952 1.00 97.44 191 LEU A C 1
ATOM 1544 O O . LEU A 1 191 ? 7.425 3.564 -6.830 1.00 97.44 191 LEU A O 1
ATOM 1548 N N . ILE A 1 192 ? 6.904 5.226 -8.246 1.00 96.69 192 ILE A N 1
ATOM 1549 C CA . ILE A 1 192 ? 5.963 5.904 -7.361 1.00 96.69 192 ILE A CA 1
ATOM 1550 C C . ILE A 1 192 ? 4.570 5.461 -7.764 1.00 96.69 192 ILE A C 1
ATOM 1552 O O . ILE A 1 192 ? 4.134 5.714 -8.888 1.00 96.69 192 ILE A O 1
ATOM 1556 N N . MET A 1 193 ? 3.894 4.806 -6.837 1.00 97.31 193 MET A N 1
ATOM 1557 C CA . MET A 1 193 ? 2.559 4.270 -7.007 1.00 97.31 193 MET A CA 1
ATOM 1558 C C . MET A 1 193 ? 1.604 4.939 -6.026 1.00 97.31 193 MET A C 1
ATOM 1560 O O . MET A 1 193 ? 2.010 5.327 -4.928 1.00 97.31 193 MET A O 1
ATOM 1564 N N . GLU A 1 194 ? 0.341 5.069 -6.408 1.00 96.44 194 GLU A N 1
ATOM 1565 C CA . GLU A 1 194 ? -0.697 5.645 -5.555 1.00 96.44 194 GLU A CA 1
ATOM 1566 C C . GLU A 1 194 ? -1.883 4.695 -5.406 1.00 96.44 194 GLU A C 1
ATOM 1568 O O . GLU A 1 194 ? -2.160 3.881 -6.282 1.00 96.44 194 GLU A O 1
ATOM 1573 N N . TYR A 1 195 ? -2.564 4.795 -4.268 1.00 93.62 195 TYR A N 1
ATOM 1574 C CA . TYR A 1 195 ? -3.814 4.101 -3.982 1.00 93.62 195 TYR A CA 1
ATOM 1575 C C . TYR A 1 195 ? -4.715 4.997 -3.123 1.00 93.62 195 TYR A C 1
ATOM 1577 O O . TYR A 1 195 ? -4.218 5.852 -2.388 1.00 93.62 195 TYR A O 1
ATOM 1585 N N . ILE A 1 196 ? -6.037 4.833 -3.213 1.00 90.81 196 ILE A N 1
ATOM 1586 C CA . ILE A 1 196 ? -6.991 5.520 -2.331 1.00 90.81 196 ILE A CA 1
ATOM 1587 C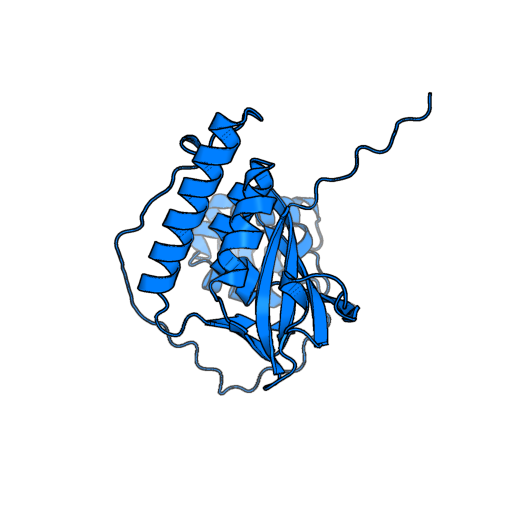 C . ILE A 1 196 ? -7.471 4.517 -1.285 1.00 90.81 196 ILE A C 1
ATOM 1589 O O . ILE A 1 196 ? -8.249 3.617 -1.592 1.00 90.81 196 ILE A O 1
ATOM 1593 N N . CYS A 1 197 ? -7.008 4.697 -0.052 1.00 85.25 197 CYS A N 1
ATOM 1594 C CA . CYS A 1 197 ? -7.437 3.919 1.102 1.00 85.25 197 CYS A CA 1
ATOM 1595 C C . CYS A 1 197 ? -8.704 4.524 1.713 1.00 85.25 197 CYS A C 1
ATOM 1597 O O . CYS A 1 197 ? -8.770 5.732 1.970 1.00 85.25 197 CYS A O 1
ATOM 1599 N N . THR A 1 198 ? -9.689 3.682 2.016 1.00 82.19 198 THR A N 1
ATOM 1600 C CA . THR A 1 198 ? -10.859 4.085 2.806 1.00 82.19 198 THR A CA 1
ATOM 1601 C C . THR A 1 198 ? -10.396 4.543 4.194 1.00 82.19 198 THR A C 1
ATOM 1603 O O . THR A 1 198 ? -9.490 3.944 4.770 1.00 82.19 198 THR A O 1
ATOM 1606 N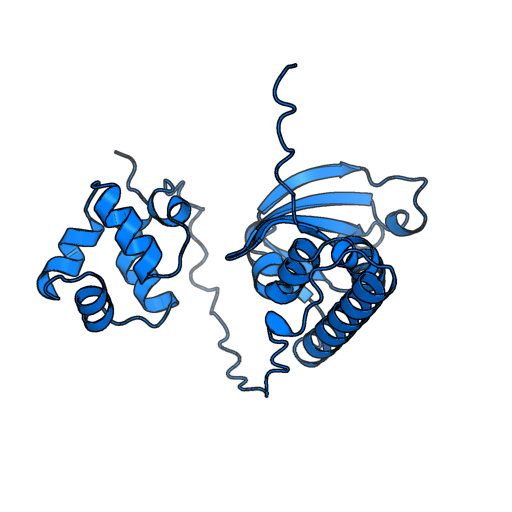 N . GLY A 1 199 ? -10.952 5.647 4.702 1.00 83.06 199 GLY A N 1
ATOM 1607 C CA . GLY A 1 199 ? -10.594 6.222 6.010 1.00 83.06 199 GLY A CA 1
ATOM 1608 C C . GLY A 1 199 ? -9.269 7.000 6.063 1.00 83.06 199 GLY A C 1
ATOM 1609 O O . GLY A 1 199 ? -9.065 7.778 6.987 1.00 83.06 199 GLY A O 1
ATOM 1610 N N . VAL A 1 200 ? -8.393 6.866 5.059 1.00 88.69 200 VAL A N 1
ATOM 1611 C CA . VAL A 1 200 ? -7.081 7.549 5.020 1.00 88.69 200 VAL A CA 1
ATOM 1612 C C . VAL A 1 200 ? -6.977 8.552 3.871 1.00 88.69 200 VAL A C 1
ATOM 1614 O O . VAL A 1 200 ? -6.375 9.615 4.014 1.00 88.69 200 VAL A O 1
ATOM 1617 N N . GLY A 1 201 ? -7.565 8.233 2.717 1.00 89.88 201 GLY A N 1
ATOM 1618 C CA . GLY A 1 201 ? -7.424 9.012 1.494 1.00 89.88 201 GLY A CA 1
ATOM 1619 C C . GLY A 1 201 ? -6.262 8.523 0.633 1.00 89.88 201 GLY A C 1
ATOM 1620 O O . GLY A 1 201 ? -6.034 7.324 0.484 1.00 89.88 201 GLY A O 1
ATOM 1621 N N . ARG A 1 202 ? -5.550 9.453 -0.007 1.00 92.31 202 ARG A N 1
ATOM 1622 C CA . ARG A 1 202 ? -4.513 9.111 -0.983 1.00 92.31 202 ARG A CA 1
ATOM 1623 C C . ARG A 1 202 ? -3.241 8.644 -0.280 1.00 92.31 202 ARG A C 1
ATOM 1625 O O . ARG A 1 202 ? -2.703 9.336 0.577 1.00 92.31 202 ARG A O 1
ATOM 1632 N N . VAL A 1 203 ? -2.726 7.499 -0.697 1.00 94.75 203 VAL A N 1
ATOM 1633 C CA . VAL A 1 203 ? -1.514 6.875 -0.170 1.00 94.75 203 VAL A CA 1
ATOM 1634 C C . VAL A 1 203 ? -0.504 6.738 -1.293 1.00 94.75 203 VAL A C 1
ATOM 1636 O O . VAL A 1 203 ? -0.852 6.390 -2.417 1.00 94.75 203 VAL A O 1
ATOM 1639 N N . LYS A 1 204 ? 0.760 7.002 -0.973 1.00 96.19 204 LYS A N 1
ATOM 1640 C CA . LYS A 1 204 ? 1.903 6.785 -1.852 1.00 96.19 204 LYS A CA 1
ATOM 1641 C C . LYS A 1 204 ? 2.636 5.528 -1.412 1.00 96.19 204 LYS A C 1
ATOM 1643 O O . LYS A 1 204 ? 3.127 5.472 -0.285 1.00 96.19 204 LYS A O 1
ATOM 1648 N N . MET A 1 205 ? 2.796 4.582 -2.327 1.00 97.12 205 MET A N 1
ATOM 1649 C CA . MET A 1 205 ? 3.727 3.469 -2.199 1.00 97.12 205 MET A CA 1
ATOM 1650 C C . MET A 1 205 ? 4.911 3.697 -3.136 1.00 97.12 205 MET A C 1
ATOM 1652 O O . MET A 1 205 ? 4.753 4.029 -4.304 1.00 97.12 205 MET A O 1
ATOM 1656 N N . THR A 1 206 ? 6.122 3.523 -2.627 1.00 96.19 206 THR A N 1
ATOM 1657 C CA . THR A 1 206 ? 7.339 3.530 -3.442 1.00 96.19 206 THR A CA 1
ATOM 1658 C C . THR A 1 206 ? 7.824 2.098 -3.607 1.00 96.19 206 THR A C 1
ATOM 1660 O O . THR A 1 206 ? 7.917 1.378 -2.615 1.00 96.19 206 THR A O 1
ATOM 1663 N N . VAL A 1 207 ? 8.166 1.695 -4.829 1.00 97.06 207 VAL A N 1
ATOM 1664 C CA . VAL A 1 207 ? 8.684 0.359 -5.157 1.00 97.06 207 VAL A CA 1
ATOM 1665 C C . VAL A 1 207 ? 10.034 0.506 -5.850 1.00 97.06 207 VAL A C 1
ATOM 1667 O O . VAL A 1 207 ? 10.142 1.164 -6.877 1.00 97.06 207 VAL A O 1
ATOM 1670 N N . GLY A 1 208 ? 11.084 -0.088 -5.295 1.00 96.00 208 GLY A N 1
ATOM 1671 C CA . GLY A 1 208 ? 12.406 -0.113 -5.914 1.00 96.00 208 GLY A CA 1
ATOM 1672 C C . GLY A 1 208 ? 12.542 -1.271 -6.900 1.00 96.00 208 GLY A C 1
ATOM 1673 O O . GLY A 1 208 ? 12.172 -2.400 -6.585 1.00 96.00 208 GLY A O 1
ATOM 1674 N N . VAL A 1 209 ? 13.111 -1.013 -8.079 1.00 96.62 209 VAL A N 1
ATOM 1675 C CA . VAL A 1 209 ? 13.489 -2.058 -9.044 1.00 96.62 209 VAL A CA 1
ATOM 1676 C C . VAL A 1 209 ? 14.956 -2.405 -8.831 1.00 96.62 209 VAL A C 1
ATOM 1678 O O . VAL A 1 209 ? 15.840 -1.577 -9.061 1.00 96.62 209 VAL A O 1
ATOM 1681 N N . ARG A 1 210 ? 15.236 -3.619 -8.355 1.00 93.88 210 ARG A N 1
ATOM 1682 C CA . ARG A 1 210 ? 16.592 -4.053 -7.996 1.00 93.88 210 ARG A CA 1
ATOM 1683 C C . ARG A 1 210 ? 17.487 -4.180 -9.232 1.00 93.88 210 ARG A C 1
ATOM 1685 O O . ARG A 1 210 ? 17.106 -4.794 -10.221 1.00 93.88 210 ARG A O 1
ATOM 1692 N N . ARG A 1 211 ? 18.718 -3.658 -9.162 1.00 93.06 211 ARG A N 1
ATOM 1693 C CA . ARG A 1 211 ? 19.671 -3.675 -10.294 1.00 93.06 211 ARG A CA 1
ATOM 1694 C C . ARG A 1 211 ? 20.009 -5.087 -10.771 1.00 93.06 211 ARG A C 1
ATOM 1696 O O . ARG A 1 211 ? 20.097 -5.307 -11.973 1.00 93.06 211 ARG A O 1
ATOM 1703 N N . LYS A 1 212 ? 20.211 -6.009 -9.821 1.00 92.25 212 LYS A N 1
ATOM 1704 C CA . LYS A 1 212 ? 20.752 -7.357 -10.062 1.00 92.25 212 LYS A CA 1
ATOM 1705 C C . LYS A 1 212 ? 19.812 -8.246 -10.878 1.00 92.25 212 LYS A C 1
ATOM 1707 O O . LYS A 1 212 ? 20.266 -8.927 -11.782 1.00 92.25 212 LYS A O 1
ATOM 1712 N N . ASP A 1 213 ? 18.532 -8.261 -10.531 1.00 93.31 213 ASP A N 1
ATOM 1713 C CA . ASP A 1 213 ? 17.561 -9.244 -11.029 1.00 93.31 213 ASP A CA 1
ATOM 1714 C C . ASP A 1 213 ? 16.199 -8.629 -11.363 1.00 93.31 213 ASP A C 1
ATOM 1716 O O . ASP A 1 213 ? 15.226 -9.343 -11.576 1.00 93.31 213 ASP A O 1
ATOM 1720 N N . LYS A 1 214 ? 16.123 -7.294 -11.377 1.00 94.81 214 LYS A N 1
ATOM 1721 C CA . LYS A 1 214 ? 14.922 -6.518 -11.703 1.00 94.81 214 LYS A CA 1
ATOM 1722 C C . LYS A 1 214 ? 13.725 -6.771 -10.779 1.00 94.81 214 LYS A C 1
ATOM 1724 O O . LYS A 1 214 ? 12.626 -6.302 -11.069 1.00 94.81 214 LYS A O 1
ATOM 1729 N N . MET A 1 215 ? 13.942 -7.416 -9.630 1.00 95.31 215 MET A N 1
ATOM 1730 C CA . MET A 1 215 ? 12.904 -7.650 -8.629 1.00 95.31 215 MET A CA 1
ATOM 1731 C C . MET A 1 215 ? 12.325 -6.323 -8.128 1.00 95.31 215 MET A C 1
ATOM 1733 O O . MET A 1 215 ? 13.069 -5.410 -7.756 1.00 95.31 215 MET A O 1
ATOM 1737 N N . LYS A 1 216 ? 10.995 -6.238 -8.086 1.00 97.12 216 LYS A N 1
ATOM 1738 C CA . LYS A 1 216 ? 10.257 -5.119 -7.494 1.00 97.12 216 LYS A CA 1
ATOM 1739 C C . LYS A 1 216 ? 10.142 -5.337 -6.000 1.00 97.12 216 LYS A C 1
ATOM 1741 O O . LYS A 1 216 ? 9.624 -6.360 -5.564 1.00 97.12 216 LYS A O 1
ATOM 1746 N N . VAL A 1 217 ? 10.633 -4.386 -5.220 1.00 95.50 217 VAL A N 1
ATOM 1747 C CA . VAL A 1 217 ? 10.651 -4.455 -3.759 1.00 95.50 217 VAL A CA 1
ATOM 1748 C C . VAL A 1 217 ? 9.917 -3.241 -3.210 1.00 95.50 217 VAL A C 1
ATOM 1750 O O . VAL A 1 217 ? 10.260 -2.112 -3.560 1.00 95.50 217 VAL A O 1
ATOM 1753 N N . GLN A 1 218 ? 8.917 -3.449 -2.356 1.00 95.81 218 GLN A N 1
ATOM 1754 C CA . GLN A 1 218 ? 8.265 -2.354 -1.641 1.00 95.81 218 GLN A CA 1
ATOM 1755 C C . GLN A 1 218 ? 9.329 -1.597 -0.836 1.00 95.81 218 GLN A C 1
ATOM 1757 O O . GLN A 1 218 ? 10.148 -2.206 -0.159 1.00 95.81 218 GLN A O 1
ATOM 1762 N N . TYR A 1 219 ? 9.378 -0.277 -0.960 1.00 91.62 219 TYR A N 1
ATOM 1763 C CA . TYR A 1 219 ? 10.370 0.557 -0.281 1.00 91.62 219 TYR A CA 1
ATOM 1764 C C . TYR A 1 219 ? 9.735 1.338 0.865 1.00 91.62 219 TYR A C 1
ATOM 1766 O O . TYR A 1 219 ? 10.222 1.287 1.982 1.00 91.62 219 TYR A O 1
ATOM 1774 N N . CYS A 1 220 ? 8.642 2.054 0.596 1.00 94.00 220 CYS A N 1
ATOM 1775 C CA . CYS A 1 220 ? 7.981 2.884 1.603 1.00 94.00 220 CYS A CA 1
ATOM 1776 C C . CYS A 1 220 ? 6.484 3.022 1.305 1.00 94.00 220 CYS A C 1
ATOM 1778 O O . CYS A 1 220 ? 6.104 3.008 0.132 1.00 94.00 220 CYS A O 1
ATOM 1780 N N . ILE A 1 221 ? 5.656 3.166 2.341 1.00 95.56 221 ILE A N 1
ATOM 1781 C CA . ILE A 1 221 ? 4.231 3.516 2.255 1.00 95.56 221 ILE A CA 1
ATOM 1782 C C . ILE A 1 221 ? 3.975 4.715 3.170 1.00 95.56 221 ILE A C 1
ATOM 1784 O O . ILE A 1 221 ? 4.377 4.701 4.327 1.00 95.56 221 ILE A O 1
ATOM 1788 N N . THR A 1 222 ? 3.308 5.750 2.660 1.00 95.25 222 THR A N 1
ATOM 1789 C CA . THR A 1 222 ? 2.936 6.949 3.435 1.00 95.25 222 THR A CA 1
ATOM 1790 C C . THR A 1 222 ? 1.622 7.531 2.934 1.00 95.25 222 THR A C 1
ATOM 1792 O O . THR A 1 222 ? 1.409 7.577 1.718 1.00 95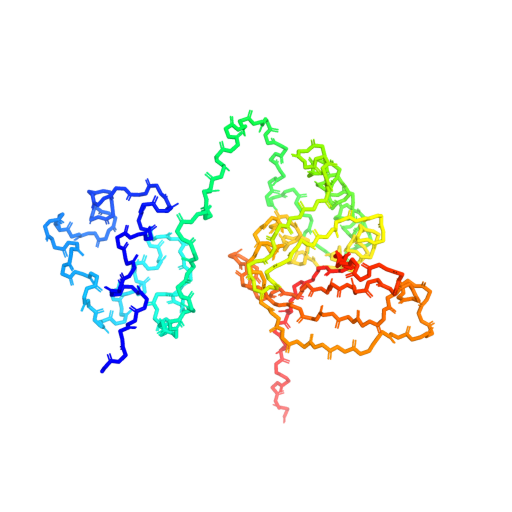.25 222 THR A O 1
ATOM 1795 N N . ALA A 1 223 ? 0.792 8.070 3.825 1.00 93.62 223 ALA A N 1
ATOM 1796 C CA . ALA A 1 223 ? -0.339 8.897 3.417 1.00 93.62 223 ALA A CA 1
ATOM 1797 C C . ALA A 1 223 ? 0.161 10.201 2.765 1.00 93.62 223 ALA A C 1
ATOM 1799 O O . ALA A 1 223 ? 1.171 10.778 3.175 1.00 93.62 223 ALA A O 1
ATOM 1800 N N . ILE A 1 224 ? -0.532 10.663 1.724 1.00 90.06 224 ILE A N 1
ATOM 1801 C CA . ILE A 1 224 ? -0.320 11.983 1.129 1.00 90.06 224 ILE A CA 1
ATOM 1802 C C . ILE A 1 224 ? -1.294 12.931 1.818 1.00 90.06 224 ILE A C 1
ATOM 1804 O O . ILE A 1 224 ? -2.475 12.981 1.477 1.00 90.06 224 ILE A O 1
ATOM 1808 N N . GLU A 1 225 ? -0.799 13.693 2.787 1.00 75.12 225 GLU A N 1
ATOM 1809 C CA . GLU A 1 225 ? -1.594 14.760 3.384 1.00 75.12 225 GLU A CA 1
ATOM 1810 C C . GLU A 1 225 ? -1.874 15.832 2.328 1.00 75.12 225 GLU A C 1
ATOM 1812 O O . GLU A 1 225 ? -0.967 16.299 1.626 1.00 75.12 225 GLU A O 1
ATOM 1817 N N . ALA A 1 226 ? -3.144 16.222 2.195 1.00 57.31 226 ALA A N 1
ATOM 1818 C CA . ALA A 1 226 ? -3.501 17.377 1.391 1.00 57.31 226 ALA A CA 1
ATOM 1819 C C . ALA A 1 226 ? -2.736 18.578 1.954 1.00 57.31 226 ALA A C 1
ATOM 1821 O O . ALA A 1 226 ? -2.922 18.953 3.114 1.00 57.31 226 ALA A O 1
ATOM 1822 N N . LYS A 1 227 ? -1.848 19.179 1.150 1.00 44.97 227 LYS A N 1
ATOM 1823 C CA . LYS A 1 227 ? -1.243 20.458 1.521 1.00 44.97 227 LYS A CA 1
ATOM 1824 C C . LYS A 1 227 ? -2.399 21.403 1.827 1.00 44.97 227 LYS A C 1
ATOM 1826 O O . LYS A 1 227 ? -3.193 21.679 0.931 1.00 44.97 227 LYS A O 1
ATOM 1831 N N . LYS A 1 228 ? -2.491 21.896 3.066 1.00 39.44 228 LYS A N 1
ATOM 1832 C CA . LYS A 1 228 ? -3.295 23.084 3.350 1.00 39.44 228 LYS A CA 1
ATOM 1833 C C . LYS A 1 228 ? -2.771 24.153 2.404 1.00 39.44 228 LYS A C 1
ATOM 1835 O O . LYS A 1 228 ? -1.627 24.589 2.544 1.00 39.44 228 LYS A O 1
ATOM 1840 N N . THR A 1 229 ? -3.555 24.494 1.387 1.00 34.97 229 THR A N 1
ATOM 1841 C CA . THR A 1 229 ? -3.314 25.677 0.575 1.00 34.97 229 THR A CA 1
ATOM 1842 C C . THR A 1 229 ? -3.126 26.801 1.581 1.00 34.97 229 THR A C 1
ATOM 1844 O O . THR A 1 229 ? -4.003 27.007 2.421 1.00 34.97 229 THR A O 1
ATOM 1847 N N . LYS A 1 230 ? -1.950 27.440 1.596 1.00 38.66 230 LYS A N 1
ATOM 1848 C CA . LYS A 1 230 ? -1.781 28.695 2.326 1.00 38.66 230 LYS A CA 1
ATOM 1849 C C . LYS A 1 230 ? -2.888 29.599 1.797 1.00 38.66 230 LYS A C 1
ATOM 1851 O O . LYS A 1 230 ? -2.821 29.996 0.640 1.00 38.66 230 LYS A O 1
ATOM 1856 N N . GLN A 1 231 ? -3.932 29.810 2.595 1.00 35.84 231 GLN A N 1
ATOM 1857 C CA . GLN A 1 231 ? -4.849 30.908 2.356 1.00 35.84 231 GLN A CA 1
ATOM 1858 C C . GLN A 1 231 ? -3.982 32.160 2.375 1.00 35.84 231 GLN A C 1
ATOM 1860 O O . GLN A 1 231 ? -3.185 32.355 3.296 1.00 35.84 231 GLN A O 1
ATOM 1865 N N . GLU A 1 232 ? -4.038 32.880 1.263 1.00 39.00 232 GLU A N 1
ATOM 1866 C CA . GLU A 1 232 ? -3.369 34.151 1.053 1.00 39.00 232 GLU A CA 1
ATOM 1867 C C . GLU A 1 232 ? -3.723 35.080 2.219 1.00 39.00 232 GLU A C 1
ATOM 1869 O O . GLU A 1 232 ? -4.881 35.153 2.638 1.00 39.00 232 GLU A O 1
ATOM 1874 N N . ALA A 1 233 ? -2.677 35.668 2.798 1.00 35.44 233 ALA A N 1
ATOM 1875 C CA . ALA A 1 233 ? -2.768 36.717 3.802 1.00 35.44 233 ALA A CA 1
ATOM 1876 C C . ALA A 1 233 ? -3.235 38.027 3.160 1.00 35.44 233 ALA A C 1
ATOM 1878 O O . ALA A 1 233 ? -2.901 38.232 1.969 1.00 35.44 233 ALA A O 1
#

Radius of gyration: 20.23 Å; Cα contacts (8 Å, |Δi|>4): 338; chains: 1; bounding box: 62×57×47 Å

Nearest PDB structures (foldseek):
  7f9i-assembly1_A  TM=6.819E-01  e=6.439E-01  Edwardsiella piscicida
  3a9h-assembly1_A  TM=4.489E-01  e=1.419E+00  Pyrobaculum aerophilum
  3ecf-assembly2_C  TM=4.517E-01  e=1.267E+00  Trichormus variabilis ATCC 29413
  5ukg-assembly2_B  TM=4.798E-01  e=3.308E+00  Entacmaea quadricolor
  8k6t-assembly1_A  TM=5.179E-01  e=4.642E+00  Streptococcus pyogenes serotype M3